Protein AF-A0A1S4EBJ8-F1 (afdb_monomer)

Nearest PDB structures (foldseek):
  2yrt-assembly1_A  TM=7.675E-01  e=3.096E-05  Homo sapiens
  2xcm-assembly2_F  TM=6.892E-01  e=2.411E-03  Arabidopsis thaliana
  4fei-assembly1_A-2  TM=7.518E-01  e=1.331E-02  Deinococcus radiodurans R1 = ATCC 13939 = DSM 20539
  7krj-assembly1_C  TM=8.016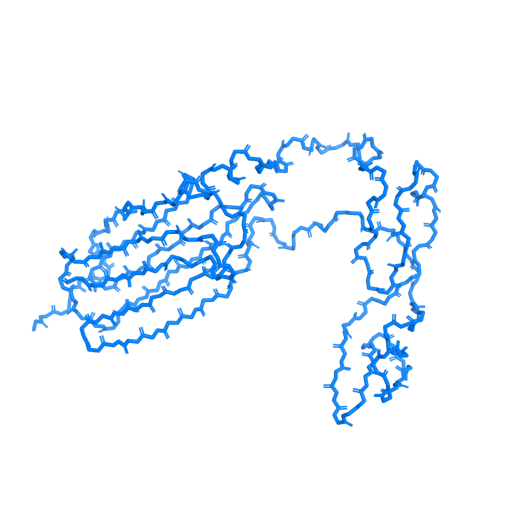E-01  e=3.398E-02  Homo sapiens
  4rzk-assembly1_B  TM=7.127E-01  e=2.096E-01  Saccharolobus solfataricus P2

Structure (mmCIF, N/CA/C/O backbone):
data_AF-A0A1S4EBJ8-F1
#
_entry.id   AF-A0A1S4EBJ8-F1
#
loop_
_atom_site.group_PDB
_atom_site.id
_atom_site.type_symbol
_atom_site.label_atom_id
_atom_site.label_alt_id
_atom_site.label_comp_id
_atom_site.label_asym_id
_atom_site.label_entity_id
_atom_site.label_seq_id
_atom_site.pdbx_PDB_ins_code
_atom_site.Cartn_x
_atom_site.Cartn_y
_atom_site.Cartn_z
_atom_site.occupancy
_atom_site.B_iso_or_equiv
_atom_site.auth_seq_id
_atom_site.auth_comp_id
_atom_site.auth_asym_id
_atom_site.auth_atom_id
_atom_site.pdbx_PDB_model_num
ATOM 1 N N . MET A 1 1 ? -32.885 -2.702 22.975 1.00 60.16 1 MET A N 1
ATOM 2 C CA . MET A 1 1 ? -32.375 -1.316 23.019 1.00 60.16 1 MET A CA 1
ATOM 3 C C . MET A 1 1 ? -32.773 -0.622 21.733 1.00 60.16 1 MET A C 1
ATOM 5 O O . MET A 1 1 ? -32.735 -1.265 20.691 1.00 60.16 1 MET A O 1
ATOM 9 N N . GLU A 1 2 ? -33.181 0.641 21.809 1.00 71.75 2 GLU A N 1
ATOM 10 C CA . GLU A 1 2 ? -33.421 1.467 20.623 1.00 71.75 2 GLU A CA 1
ATOM 11 C C . GLU A 1 2 ? -32.075 1.899 20.022 1.00 71.75 2 GLU A C 1
ATOM 13 O O . GLU A 1 2 ? -31.120 2.158 20.757 1.00 71.75 2 GLU A O 1
ATOM 18 N N . ARG A 1 3 ? -31.964 1.894 18.690 1.00 75.12 3 ARG A N 1
ATOM 19 C CA . ARG A 1 3 ? -30.712 2.201 17.988 1.00 75.12 3 ARG A CA 1
ATOM 20 C C . ARG A 1 3 ? -30.373 3.687 18.171 1.00 75.12 3 ARG A C 1
ATOM 22 O O . ARG A 1 3 ? -31.188 4.520 17.783 1.00 75.12 3 ARG A O 1
ATOM 29 N N . PRO A 1 4 ? -29.185 4.035 18.698 1.00 79.50 4 PRO A N 1
ATOM 30 C CA . PRO A 1 4 ? -28.770 5.431 18.817 1.00 79.50 4 PRO A CA 1
ATOM 31 C C . PRO A 1 4 ? -28.712 6.142 17.457 1.00 79.50 4 PRO A C 1
ATOM 33 O O . PRO A 1 4 ? -28.452 5.514 16.427 1.00 79.50 4 PRO A O 1
ATOM 36 N N . SER A 1 5 ? -28.925 7.462 17.449 1.00 82.12 5 SER A N 1
ATOM 37 C CA . SER A 1 5 ? -28.824 8.275 16.228 1.00 82.12 5 SER A CA 1
ATOM 38 C C . SER A 1 5 ? -27.416 8.211 15.624 1.00 82.12 5 SER A C 1
ATOM 40 O O . SER A 1 5 ? -26.418 8.094 16.340 1.00 82.12 5 SER A O 1
ATOM 42 N N . LYS A 1 6 ? -27.311 8.367 14.301 1.00 73.50 6 LYS A N 1
ATOM 43 C CA . LYS A 1 6 ? -26.022 8.447 13.590 1.00 73.50 6 LYS A CA 1
ATOM 44 C C . LYS A 1 6 ? -25.169 9.646 14.016 1.00 73.50 6 LYS A C 1
ATOM 46 O O . LYS A 1 6 ? -23.951 9.610 13.843 1.00 73.50 6 LYS A O 1
ATOM 51 N N . ASP A 1 7 ? -25.806 10.663 14.590 1.00 81.38 7 ASP A N 1
ATOM 52 C CA . ASP A 1 7 ? -25.170 11.891 15.077 1.00 81.38 7 ASP A CA 1
ATOM 53 C C . ASP A 1 7 ? -24.731 11.788 16.544 1.00 81.38 7 ASP A C 1
ATOM 55 O O . ASP A 1 7 ? -24.317 12.778 17.145 1.00 81.38 7 ASP A O 1
ATOM 59 N N . THR A 1 8 ? -24.810 10.587 17.134 1.00 82.19 8 THR A N 1
ATOM 60 C CA . THR A 1 8 ? -24.283 10.331 18.479 1.00 82.19 8 THR A CA 1
ATOM 61 C C . THR A 1 8 ? -22.811 10.761 18.543 1.00 82.19 8 THR A C 1
ATOM 63 O O . THR A 1 8 ? -22.034 10.348 17.670 1.00 82.19 8 THR A O 1
ATOM 66 N N . PRO A 1 9 ? -22.404 11.548 19.561 1.00 85.81 9 PRO A N 1
ATOM 67 C CA . PRO A 1 9 ? -21.024 11.983 19.723 1.00 85.81 9 PRO A CA 1
ATOM 68 C C . PRO A 1 9 ? -20.047 10.811 19.657 1.00 85.81 9 PRO A C 1
ATOM 70 O O . PRO A 1 9 ? -20.280 9.749 20.237 1.00 85.81 9 PRO A O 1
ATOM 73 N N . MET A 1 10 ? -18.953 11.011 18.928 1.00 85.38 10 MET A N 1
ATOM 74 C CA . MET A 1 10 ? -17.908 10.008 18.778 1.00 85.38 10 MET A CA 1
ATOM 75 C C . MET A 1 10 ? -16.795 10.262 19.793 1.00 85.38 10 MET A C 1
ATOM 77 O O . MET A 1 10 ? -16.427 11.410 20.042 1.00 85.38 10 MET A O 1
ATOM 81 N N . VAL A 1 11 ? -16.235 9.190 20.340 1.00 86.19 11 VAL A N 1
ATOM 82 C CA . VAL A 1 11 ? -15.081 9.224 21.239 1.00 86.19 11 VAL A CA 1
ATOM 83 C C . VAL A 1 11 ? -13.832 8.847 20.450 1.00 86.19 11 VAL A C 1
ATOM 85 O O . VAL A 1 11 ? -13.849 7.888 19.679 1.00 86.19 11 VAL A O 1
ATOM 88 N N . GLU A 1 12 ? -12.745 9.593 20.638 1.00 86.06 12 GLU A N 1
ATOM 89 C CA . GLU A 1 12 ? -11.438 9.234 20.085 1.00 86.06 12 GLU A CA 1
ATOM 90 C C . GLU A 1 12 ? -10.810 8.100 20.899 1.00 86.06 12 GLU A C 1
ATOM 92 O O . GLU A 1 12 ? -10.609 8.216 22.111 1.00 86.06 12 GLU A O 1
ATOM 97 N N . LEU A 1 13 ? -10.513 6.986 20.232 1.00 81.44 13 LEU A N 1
ATOM 98 C CA . LEU A 1 13 ? -9.869 5.836 20.847 1.00 81.44 13 LEU A CA 1
ATOM 99 C C . LEU A 1 13 ? -8.370 6.087 20.970 1.00 81.44 13 LEU A C 1
ATOM 101 O O . LEU A 1 13 ? -7.692 6.366 19.982 1.00 81.44 13 LEU A O 1
ATOM 105 N N . LYS A 1 14 ? -7.836 5.918 22.182 1.00 79.06 14 LYS A N 1
ATOM 106 C CA . LYS A 1 14 ? -6.391 5.964 22.414 1.00 79.06 14 LYS A CA 1
ATOM 107 C C . LYS A 1 14 ? -5.760 4.641 21.970 1.00 79.06 14 LYS A C 1
ATOM 109 O O . LYS A 1 14 ? -6.092 3.604 22.549 1.00 79.06 14 LYS A O 1
ATOM 114 N N . PRO A 1 15 ? -4.863 4.642 20.970 1.00 77.88 15 PRO A N 1
ATOM 115 C CA . PRO A 1 15 ? -4.224 3.417 20.522 1.00 77.88 15 PRO A CA 1
ATOM 116 C C . PRO A 1 15 ? -3.204 2.925 21.554 1.00 77.88 15 PRO A C 1
ATOM 118 O O . PRO A 1 15 ? -2.409 3.695 22.089 1.00 77.88 15 PRO A O 1
ATOM 121 N N . THR A 1 16 ? -3.173 1.616 21.784 1.00 81.12 16 THR A N 1
ATOM 122 C CA . THR A 1 16 ? -2.040 0.942 22.428 1.00 81.12 16 THR A CA 1
ATOM 123 C C . THR A 1 16 ? -0.964 0.708 21.373 1.00 81.12 16 THR A C 1
ATOM 125 O O . THR A 1 16 ? -1.188 -0.051 20.432 1.00 81.12 16 THR A O 1
ATOM 128 N N . ILE A 1 17 ? 0.185 1.371 21.501 1.00 81.50 17 ILE A N 1
ATOM 129 C CA . ILE A 1 17 ? 1.263 1.362 20.501 1.00 81.50 17 ILE A CA 1
ATOM 130 C C . ILE A 1 17 ? 2.470 0.604 21.068 1.00 81.50 17 ILE A C 1
ATOM 132 O O . ILE A 1 17 ? 2.913 0.893 22.180 1.00 81.50 17 ILE A O 1
ATOM 136 N N . SER A 1 18 ? 3.027 -0.350 20.315 1.00 81.31 18 SER A N 1
ATOM 137 C CA . SER A 1 18 ? 4.259 -1.045 20.717 1.00 81.31 18 SER A CA 1
ATOM 138 C C . SER A 1 18 ? 5.495 -0.135 20.619 1.00 81.31 18 SER A C 1
ATOM 140 O O . SER A 1 18 ? 5.561 0.763 19.778 1.00 81.31 18 SER A O 1
ATOM 142 N N . GLN A 1 19 ? 6.523 -0.390 21.439 1.00 82.94 19 GLN A N 1
ATOM 143 C CA . GLN A 1 19 ? 7.778 0.380 21.380 1.00 82.94 19 GLN A CA 1
ATOM 144 C C . GLN A 1 19 ? 8.458 0.284 20.008 1.00 82.94 19 GLN A C 1
ATOM 146 O O . GLN A 1 19 ? 8.933 1.288 19.485 1.00 82.94 19 GLN A O 1
ATOM 151 N N . ASN A 1 20 ? 8.417 -0.895 19.382 1.00 81.50 20 ASN A N 1
ATOM 152 C CA . ASN A 1 20 ? 8.969 -1.099 18.047 1.00 81.50 20 ASN A CA 1
ATOM 153 C C . ASN A 1 20 ? 8.266 -0.228 16.988 1.00 81.50 20 ASN A C 1
ATOM 155 O O . ASN A 1 20 ? 8.930 0.329 16.118 1.00 81.50 20 ASN A O 1
ATOM 159 N N . LEU A 1 21 ? 6.939 -0.054 17.082 1.00 76.56 21 LEU A N 1
ATOM 160 C CA . LEU A 1 21 ? 6.202 0.828 16.171 1.00 76.56 21 LEU A CA 1
ATOM 161 C C . LEU A 1 21 ? 6.632 2.284 16.363 1.00 76.56 21 LEU A C 1
ATOM 163 O O . LEU A 1 21 ? 6.872 2.983 15.385 1.00 76.56 21 LEU A O 1
ATOM 167 N N . LEU A 1 22 ? 6.790 2.732 17.612 1.00 82.75 22 LEU A N 1
ATOM 168 C CA . LEU A 1 22 ? 7.252 4.091 17.911 1.00 82.75 22 LEU A CA 1
ATOM 169 C C . LEU A 1 22 ? 8.654 4.367 17.352 1.00 82.75 22 LEU A C 1
ATOM 171 O O . LEU A 1 22 ? 8.901 5.452 16.829 1.00 82.75 22 LEU A O 1
ATOM 175 N N . GLU A 1 23 ? 9.571 3.404 17.436 1.00 84.19 23 GLU A N 1
ATOM 176 C CA . GLU A 1 23 ? 10.909 3.524 16.845 1.00 84.19 23 GLU A CA 1
ATOM 177 C C . GLU A 1 23 ? 10.863 3.601 15.317 1.00 84.19 23 GLU A C 1
ATOM 179 O O . GLU A 1 23 ? 11.552 4.428 14.722 1.00 84.19 23 GLU A O 1
ATOM 184 N N . GLN A 1 24 ? 10.020 2.792 14.670 1.00 79.12 24 GLN A N 1
ATOM 185 C CA . GLN A 1 24 ? 9.831 2.860 13.220 1.00 79.12 24 GLN A CA 1
ATOM 186 C C . GLN A 1 24 ? 9.255 4.210 12.787 1.00 79.12 24 GLN A C 1
ATOM 188 O O . GLN A 1 24 ? 9.735 4.786 11.814 1.00 79.12 24 GLN A O 1
ATOM 193 N N . VAL A 1 25 ? 8.286 4.745 13.536 1.00 81.56 25 VAL A N 1
ATOM 194 C CA . VAL A 1 25 ? 7.645 6.038 13.253 1.00 81.56 25 VAL A CA 1
ATOM 195 C C . VAL A 1 25 ? 8.651 7.187 13.294 1.00 81.56 25 VAL A C 1
ATOM 197 O O . VAL A 1 25 ? 8.618 8.052 12.424 1.00 81.56 25 VAL A O 1
ATOM 200 N N . LYS A 1 26 ? 9.609 7.164 14.232 1.00 83.75 26 LYS A N 1
ATOM 201 C CA . LYS A 1 26 ? 10.695 8.162 14.295 1.00 83.75 26 LYS A CA 1
ATOM 202 C C . LYS A 1 26 ? 11.579 8.176 13.042 1.00 83.75 26 LYS A C 1
ATOM 204 O O . LYS A 1 26 ? 12.186 9.200 12.750 1.00 83.75 26 LYS A O 1
ATOM 209 N N . ASN A 1 27 ? 11.654 7.060 12.317 1.00 81.69 27 ASN A N 1
ATOM 210 C CA . ASN A 1 27 ? 12.466 6.920 11.109 1.00 81.69 27 ASN A CA 1
ATOM 211 C C . ASN A 1 27 ? 11.688 7.203 9.811 1.00 81.69 27 ASN A C 1
ATOM 213 O O . ASN A 1 27 ? 12.282 7.167 8.731 1.00 81.69 27 ASN A O 1
ATOM 217 N N . LEU A 1 28 ? 10.380 7.480 9.886 1.00 79.50 28 LEU A N 1
ATOM 218 C CA . LEU A 1 28 ? 9.577 7.835 8.716 1.00 79.50 28 LEU A CA 1
ATOM 219 C C . LEU A 1 28 ? 9.951 9.236 8.227 1.00 79.50 28 LEU A C 1
ATOM 221 O O . LEU A 1 28 ? 10.019 10.183 9.009 1.00 79.50 28 LEU A O 1
ATOM 225 N N . LYS A 1 29 ? 10.171 9.378 6.918 1.00 76.25 29 LYS A N 1
ATOM 226 C CA . LYS A 1 29 ? 10.510 10.660 6.287 1.00 76.25 29 LYS A CA 1
ATOM 227 C C . LYS A 1 29 ? 9.274 11.239 5.590 1.00 76.25 29 LYS A C 1
ATOM 229 O O . LYS A 1 29 ? 8.806 10.626 4.632 1.00 76.25 29 LYS A O 1
ATOM 234 N N . PRO A 1 30 ? 8.752 12.398 6.028 1.00 67.06 30 PRO A N 1
ATOM 235 C CA . PRO A 1 30 ? 7.667 13.075 5.331 1.00 67.06 30 PRO A CA 1
ATOM 236 C C . PRO A 1 30 ? 8.077 13.479 3.908 1.00 67.06 30 PRO A C 1
ATOM 238 O O . PRO A 1 30 ? 9.134 14.087 3.726 1.00 67.06 30 PRO A O 1
ATOM 241 N N . LEU A 1 31 ? 7.228 13.219 2.907 1.00 63.41 31 LEU A N 1
ATOM 242 C CA . LEU A 1 31 ? 7.446 13.726 1.538 1.00 63.41 31 LEU A CA 1
ATOM 243 C C . LEU A 1 31 ? 7.424 15.263 1.453 1.00 63.41 31 LEU A C 1
ATOM 245 O O . LEU A 1 31 ? 7.900 15.821 0.467 1.00 63.41 31 LEU A O 1
ATOM 249 N N . SER A 1 32 ? 6.933 15.956 2.486 1.00 52.84 32 SER A N 1
ATOM 250 C CA . SER A 1 32 ? 6.864 17.420 2.557 1.00 52.84 32 SER A CA 1
ATOM 251 C C . SER A 1 32 ? 8.229 18.130 2.593 1.00 52.84 32 SER A C 1
ATOM 253 O O . SER A 1 32 ? 8.259 19.354 2.576 1.00 52.84 32 SER A O 1
ATOM 255 N N . HIS A 1 33 ? 9.348 17.395 2.642 1.00 46.09 33 HIS A N 1
ATOM 256 C CA . HIS A 1 33 ? 10.707 17.939 2.480 1.00 46.09 33 HIS A CA 1
ATOM 257 C C . HIS A 1 33 ? 11.238 17.895 1.037 1.00 46.09 33 HIS A C 1
ATOM 259 O O . HIS A 1 33 ? 12.371 18.306 0.797 1.00 46.09 33 HIS A O 1
ATOM 265 N N . LEU A 1 34 ? 10.452 17.414 0.071 1.00 45.16 34 LEU A N 1
ATOM 266 C CA . LEU A 1 34 ? 10.787 17.532 -1.346 1.00 45.16 34 LEU A CA 1
ATOM 267 C C . LEU A 1 34 ? 10.037 18.736 -1.915 1.00 45.16 34 LEU A C 1
ATOM 269 O O . LEU A 1 34 ? 8.908 18.617 -2.400 1.00 45.16 34 LEU A O 1
ATOM 273 N N . ASP A 1 35 ? 10.670 19.904 -1.808 1.00 38.81 35 ASP A N 1
ATOM 274 C CA . ASP A 1 35 ? 10.210 21.127 -2.451 1.00 38.81 35 ASP A CA 1
ATOM 275 C C . ASP A 1 35 ? 9.874 20.865 -3.924 1.00 38.81 35 ASP A C 1
ATOM 277 O O . ASP A 1 35 ? 10.581 20.172 -4.665 1.00 38.81 35 ASP A O 1
ATOM 281 N N . ARG A 1 36 ? 8.735 21.419 -4.3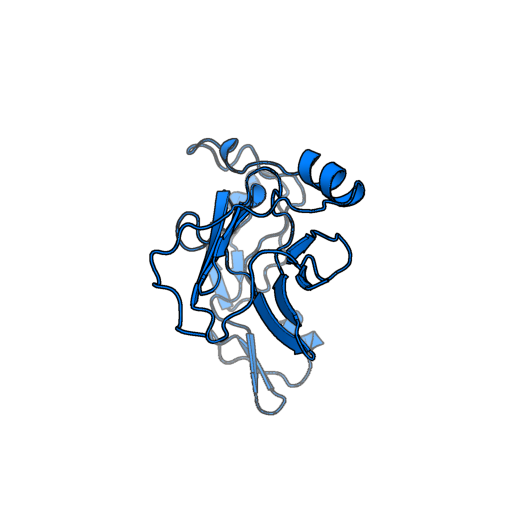45 1.00 44.56 36 ARG A N 1
ATOM 282 C CA . ARG A 1 36 ? 8.244 21.387 -5.723 1.00 44.56 36 ARG A CA 1
ATOM 283 C C . ARG A 1 36 ? 9.167 22.223 -6.606 1.00 44.56 36 ARG A C 1
ATOM 285 O O . ARG A 1 36 ? 8.843 23.356 -6.934 1.00 44.56 36 ARG A O 1
ATOM 292 N N . GLY A 1 37 ? 10.289 21.649 -7.013 1.00 40.44 37 GLY A N 1
ATOM 293 C CA . GLY A 1 37 ? 11.174 22.271 -7.987 1.00 40.44 37 GLY A CA 1
ATOM 294 C C . GLY A 1 37 ? 12.632 21.941 -7.751 1.00 40.44 37 GLY A C 1
ATOM 295 O O . GLY A 1 37 ? 13.371 22.843 -7.406 1.00 40.44 37 GLY A O 1
ATOM 296 N N . ASP A 1 38 ? 13.006 20.667 -7.908 1.00 43.38 38 ASP A N 1
ATOM 297 C CA . ASP A 1 38 ? 14.266 20.210 -8.526 1.00 43.38 38 ASP A CA 1
ATOM 298 C C . ASP A 1 38 ? 14.434 18.689 -8.293 1.00 43.38 38 ASP A C 1
ATOM 300 O O . ASP A 1 38 ? 15.132 18.230 -7.390 1.00 43.38 38 ASP A O 1
ATOM 304 N N . LEU A 1 39 ? 13.713 17.864 -9.067 1.00 52.81 39 LEU A N 1
ATOM 305 C CA . LEU A 1 39 ? 13.694 16.403 -8.879 1.00 52.81 39 LEU A CA 1
ATOM 306 C C . LEU A 1 39 ? 14.994 15.686 -9.303 1.00 52.81 39 LEU A C 1
ATOM 308 O O . LEU A 1 39 ? 15.074 14.471 -9.116 1.00 52.81 39 LEU A O 1
ATOM 312 N N . SER A 1 40 ? 16.001 16.379 -9.852 1.00 50.06 40 SER A N 1
ATOM 313 C CA . SER A 1 40 ? 17.292 15.747 -10.177 1.00 50.06 40 SER A CA 1
ATOM 314 C C . SER A 1 40 ? 18.229 15.608 -8.977 1.00 50.06 40 SER A C 1
ATOM 316 O O . SER A 1 40 ? 19.083 14.724 -8.964 1.00 50.06 40 SER A O 1
ATOM 318 N N . SER A 1 41 ? 18.046 16.425 -7.940 1.00 51.62 41 SER A N 1
ATOM 319 C CA . SER A 1 41 ? 19.068 16.638 -6.904 1.00 51.62 41 SER A CA 1
ATOM 320 C C . SER A 1 41 ? 18.892 15.763 -5.657 1.00 51.62 41 SER A C 1
ATOM 322 O O . SER A 1 41 ? 19.673 15.851 -4.713 1.00 51.62 41 SER A O 1
ATOM 324 N N . SER A 1 42 ? 17.858 14.916 -5.607 1.00 66.94 42 SER A N 1
ATOM 325 C CA . SER A 1 42 ? 17.505 14.149 -4.396 1.00 66.94 42 SER A CA 1
ATOM 326 C C . SER A 1 42 ? 17.096 12.697 -4.651 1.00 66.94 42 SER A C 1
ATOM 328 O O . SER A 1 42 ? 16.478 12.080 -3.785 1.00 66.94 42 SER A O 1
ATOM 330 N N . ILE A 1 43 ? 17.422 12.119 -5.812 1.00 75.50 43 ILE A N 1
ATOM 331 C CA . ILE A 1 43 ? 17.267 10.673 -6.023 1.00 75.50 43 ILE A CA 1
ATOM 332 C C . ILE A 1 43 ? 18.498 9.970 -5.425 1.00 75.50 43 ILE A C 1
ATOM 334 O O . ILE A 1 43 ? 19.612 10.227 -5.882 1.00 75.50 43 ILE A O 1
ATOM 338 N N . PRO A 1 44 ? 18.351 9.091 -4.413 1.00 80.06 44 PRO A N 1
ATOM 339 C CA . PRO A 1 44 ? 19.482 8.330 -3.892 1.00 80.06 44 PRO A CA 1
ATOM 340 C C . PRO A 1 44 ? 20.085 7.431 -4.973 1.00 80.0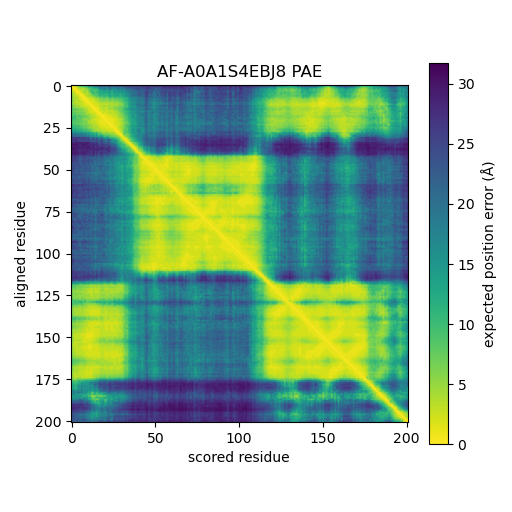6 44 PRO A C 1
ATOM 342 O O . PRO A 1 44 ? 19.345 6.772 -5.715 1.00 80.06 44 PRO A O 1
ATOM 345 N N . LEU A 1 45 ? 21.415 7.354 -5.028 1.00 84.94 45 LEU A N 1
ATOM 346 C CA . LEU A 1 45 ? 22.108 6.394 -5.887 1.00 84.94 45 LEU A CA 1
ATOM 347 C C . LEU A 1 45 ? 21.614 4.970 -5.596 1.00 84.94 45 LEU A C 1
ATOM 349 O O . LEU A 1 45 ? 21.394 4.589 -4.445 1.00 84.94 45 LEU A O 1
ATOM 353 N N . GLY A 1 46 ? 21.389 4.197 -6.654 1.00 85.44 46 GLY A N 1
ATOM 354 C CA . GLY A 1 46 ? 20.819 2.854 -6.591 1.00 85.44 46 GLY A CA 1
ATOM 355 C C . GLY A 1 46 ? 19.288 2.798 -6.513 1.00 85.44 46 GLY A C 1
ATOM 356 O O . GLY A 1 46 ? 18.730 1.699 -6.468 1.00 85.44 46 GLY A O 1
ATOM 357 N N . THR A 1 47 ? 18.574 3.933 -6.529 1.00 85.81 47 THR A N 1
ATOM 358 C CA . THR A 1 47 ? 17.098 3.934 -6.559 1.00 85.81 47 THR A CA 1
ATOM 359 C C . THR A 1 47 ? 16.593 3.231 -7.814 1.00 85.81 47 THR A C 1
ATOM 361 O O . THR A 1 47 ? 16.903 3.641 -8.925 1.00 85.81 47 THR A O 1
ATOM 364 N N . LYS A 1 48 ? 15.789 2.177 -7.661 1.00 91.19 48 LYS A N 1
ATOM 365 C CA . LYS A 1 48 ? 15.261 1.415 -8.802 1.00 91.19 48 LYS A CA 1
ATOM 366 C C . LYS A 1 48 ? 14.097 2.133 -9.476 1.00 91.19 48 LYS A C 1
ATOM 368 O O . LYS A 1 48 ? 13.229 2.692 -8.802 1.00 91.19 48 LYS A O 1
ATOM 373 N N . CYS A 1 49 ? 14.047 2.056 -10.803 1.00 91.62 49 CYS A N 1
ATOM 374 C CA . CYS A 1 49 ? 12.894 2.507 -11.570 1.00 91.62 49 CYS A CA 1
ATOM 375 C C . CYS A 1 49 ? 11.644 1.715 -11.155 1.00 91.62 49 CYS A C 1
ATOM 377 O O . CYS A 1 49 ? 11.685 0.499 -10.974 1.00 91.62 49 CYS A O 1
ATOM 379 N N . LYS A 1 50 ? 10.518 2.412 -11.006 1.00 90.19 50 LYS A N 1
ATOM 380 C CA . LYS A 1 50 ? 9.236 1.852 -10.561 1.00 90.19 50 LYS A CA 1
ATOM 381 C C . LYS A 1 50 ? 8.293 1.486 -11.713 1.00 90.19 50 LYS A C 1
ATOM 383 O O . LYS A 1 50 ? 7.183 1.028 -11.440 1.00 90.19 50 LYS A O 1
ATOM 388 N N . ASN A 1 51 ? 8.705 1.692 -12.965 1.00 93.06 51 ASN A N 1
ATOM 389 C CA . ASN A 1 51 ? 7.958 1.229 -14.135 1.00 93.06 51 ASN A CA 1
ATOM 390 C C . ASN A 1 51 ? 8.072 -0.294 -14.282 1.00 93.06 51 ASN A C 1
ATOM 392 O O . ASN A 1 51 ? 9.120 -0.882 -14.013 1.00 93.06 51 ASN A O 1
ATOM 396 N N . ASN A 1 52 ? 6.998 -0.933 -14.744 1.00 93.25 52 ASN A N 1
ATOM 397 C CA . ASN A 1 52 ? 6.928 -2.388 -14.865 1.00 93.25 52 ASN A CA 1
ATOM 398 C C . ASN A 1 52 ? 8.009 -2.947 -15.801 1.00 93.25 52 ASN A C 1
ATOM 400 O O . ASN A 1 52 ? 8.180 -2.449 -16.913 1.00 93.25 52 ASN A O 1
ATOM 404 N N . ALA A 1 53 ? 8.692 -4.007 -15.363 1.00 92.94 53 ALA A N 1
ATOM 405 C CA . ALA A 1 53 ? 9.785 -4.683 -16.074 1.00 92.94 53 ALA A CA 1
ATOM 406 C C . ALA A 1 53 ? 11.047 -3.831 -16.344 1.00 92.94 53 ALA A C 1
ATOM 408 O O . ALA A 1 53 ? 12.022 -4.343 -16.894 1.00 92.94 53 ALA A O 1
ATOM 409 N N . CYS A 1 54 ? 11.093 -2.565 -15.913 1.00 94.12 54 CYS A N 1
ATOM 410 C CA . CYS A 1 54 ? 12.309 -1.767 -16.014 1.00 94.12 54 CYS A CA 1
ATOM 411 C C . CYS A 1 54 ? 13.309 -2.190 -14.927 1.00 94.12 54 CYS A C 1
ATOM 413 O O . CYS A 1 54 ? 12.992 -2.166 -13.739 1.00 94.12 54 CYS A O 1
ATOM 415 N N . LYS A 1 55 ? 14.531 -2.553 -15.329 1.00 91.06 55 LYS A N 1
ATOM 416 C CA . LYS A 1 55 ? 15.591 -3.018 -14.413 1.00 91.06 55 LYS A CA 1
ATOM 417 C C . LYS A 1 55 ? 16.610 -1.931 -14.046 1.00 91.06 55 LYS A C 1
ATOM 419 O O . LYS A 1 55 ? 17.517 -2.196 -13.260 1.00 91.06 55 LYS A O 1
ATOM 424 N N . GLN A 1 56 ? 16.454 -0.723 -14.590 1.00 91.25 56 GLN A N 1
ATOM 425 C CA . GLN A 1 56 ? 17.405 0.364 -14.376 1.00 91.25 56 GLN A CA 1
ATOM 426 C C . GLN A 1 56 ? 17.375 0.901 -12.945 1.00 91.25 56 GLN A C 1
ATOM 428 O O . GLN A 1 56 ? 16.316 0.999 -12.313 1.00 91.25 56 GLN A O 1
ATOM 433 N N . SER A 1 57 ? 18.559 1.260 -12.457 1.00 92.50 57 SER A N 1
ATOM 434 C CA . SER A 1 57 ? 18.766 1.923 -11.170 1.00 92.50 57 SER A CA 1
ATOM 435 C C . SER A 1 57 ? 19.359 3.308 -11.419 1.00 92.50 57 SER A C 1
ATOM 437 O O . SER A 1 57 ? 20.017 3.525 -12.427 1.00 92.50 57 SER A O 1
ATOM 439 N N . TYR A 1 58 ? 19.079 4.257 -10.536 1.00 90.69 58 TYR A N 1
ATOM 440 C CA . TYR A 1 58 ? 19.583 5.616 -10.654 1.00 90.69 58 TYR A CA 1
ATOM 441 C C . TYR A 1 58 ? 21.075 5.654 -10.314 1.00 90.69 58 TYR A C 1
ATOM 443 O O . TYR A 1 58 ? 21.443 5.399 -9.167 1.00 90.69 58 TYR A O 1
ATOM 451 N N . GLU A 1 59 ? 21.917 5.965 -11.294 1.00 89.56 59 GLU A N 1
ATOM 452 C CA . GLU A 1 59 ? 23.381 6.048 -11.153 1.00 89.56 59 GLU A CA 1
ATOM 453 C C . GLU A 1 59 ? 23.895 7.498 -11.140 1.00 89.56 59 GLU A C 1
ATOM 455 O O . GLU A 1 59 ? 25.024 7.746 -10.728 1.00 89.56 59 GLU A O 1
ATOM 460 N N . GLY A 1 60 ? 23.027 8.460 -11.467 1.00 84.06 60 GLY A N 1
ATOM 461 C CA . GLY A 1 60 ? 23.363 9.877 -11.542 1.00 84.06 60 GLY A CA 1
ATOM 462 C C . GLY A 1 60 ? 22.449 10.634 -12.511 1.00 84.06 60 GLY A C 1
ATOM 463 O O . GLY A 1 60 ? 21.510 10.050 -13.066 1.00 84.06 60 GLY A O 1
ATOM 464 N N . PRO A 1 61 ? 22.684 11.940 -12.733 1.00 81.06 61 PRO A N 1
ATOM 465 C CA . PRO A 1 61 ? 21.884 12.765 -13.640 1.00 81.06 61 PRO A CA 1
ATOM 466 C C . PRO A 1 61 ? 21.806 12.216 -15.071 1.00 81.06 61 PRO A C 1
ATOM 468 O O . PRO A 1 61 ? 20.787 12.380 -15.740 1.00 81.06 61 PRO A O 1
ATOM 471 N N . GLU A 1 62 ? 22.834 11.507 -15.535 1.00 80.56 62 GLU A N 1
ATOM 472 C CA . GLU A 1 62 ? 22.840 10.809 -16.821 1.00 80.56 62 GLU A CA 1
ATOM 473 C C . GLU A 1 62 ? 21.773 9.709 -16.907 1.00 80.56 62 GLU A C 1
ATOM 475 O O . GLU A 1 62 ? 21.212 9.476 -17.973 1.00 80.56 62 GLU A O 1
ATOM 480 N N . SER A 1 63 ? 21.392 9.093 -15.783 1.00 81.12 63 SER A N 1
ATOM 481 C CA . SER A 1 63 ? 20.292 8.121 -15.754 1.00 81.12 63 SER A CA 1
ATOM 482 C C . SER A 1 63 ? 18.939 8.766 -16.090 1.00 81.12 63 SER A C 1
ATOM 484 O O . SER A 1 63 ? 18.028 8.077 -16.551 1.00 81.12 63 SER A O 1
ATOM 486 N N . LEU A 1 64 ? 18.785 10.084 -15.899 1.00 78.56 64 LEU A N 1
ATOM 487 C CA . LEU A 1 64 ? 17.542 10.810 -16.201 1.00 78.56 64 LEU A CA 1
ATOM 488 C C . LEU A 1 64 ? 17.293 10.971 -17.701 1.00 78.56 64 LEU A C 1
ATOM 490 O O . LEU A 1 64 ? 16.138 11.084 -18.110 1.00 78.56 64 LEU A O 1
ATOM 494 N N . SER A 1 65 ? 18.354 10.994 -18.509 1.00 78.44 65 SER A N 1
ATOM 495 C CA . SER A 1 65 ? 18.263 11.139 -19.965 1.00 78.44 65 SER A CA 1
ATOM 496 C C . SER A 1 65 ? 18.154 9.799 -20.695 1.00 78.44 65 SER A C 1
ATOM 498 O O . SER A 1 65 ? 17.900 9.781 -21.901 1.00 78.44 65 SER A O 1
ATOM 500 N N . THR A 1 66 ? 18.299 8.676 -19.985 1.00 88.81 66 THR A N 1
ATOM 501 C CA . THR A 1 66 ? 18.107 7.345 -20.570 1.00 88.81 66 THR A CA 1
ATOM 502 C C . THR A 1 66 ? 16.628 7.035 -20.814 1.00 88.81 66 THR A C 1
ATOM 504 O O . THR A 1 66 ? 15.729 7.524 -20.123 1.00 88.81 66 THR A O 1
ATOM 507 N N . ILE A 1 67 ? 16.364 6.225 -21.841 1.00 91.31 67 ILE A N 1
ATOM 508 C CA . ILE A 1 67 ? 15.005 5.844 -22.227 1.00 91.31 67 ILE A CA 1
ATOM 509 C C . ILE A 1 67 ? 14.556 4.654 -21.376 1.00 91.31 67 ILE A C 1
ATOM 511 O O . ILE A 1 67 ? 15.154 3.578 -21.407 1.00 91.31 67 ILE A O 1
ATOM 515 N N . CYS A 1 68 ? 13.438 4.816 -20.671 1.00 94.44 68 CYS A N 1
ATOM 516 C CA . CYS A 1 68 ? 12.825 3.743 -19.908 1.00 94.44 68 CYS A CA 1
ATOM 517 C C . CYS A 1 68 ? 12.017 2.821 -20.823 1.00 94.44 68 CYS A C 1
ATOM 519 O O . CYS A 1 68 ? 10.918 3.175 -21.259 1.00 94.44 68 CYS A O 1
ATOM 521 N N . VAL A 1 69 ? 12.528 1.611 -21.047 1.00 96.19 69 VAL A N 1
ATOM 522 C CA . VAL A 1 69 ? 11.796 0.519 -21.701 1.00 96.19 69 VAL A CA 1
ATOM 523 C C . VAL A 1 69 ? 11.015 -0.261 -20.642 1.00 96.19 69 VAL A C 1
ATOM 525 O O . VAL A 1 69 ? 11.600 -0.843 -19.728 1.00 96.19 69 VAL A O 1
ATOM 528 N N . HIS A 1 70 ? 9.686 -0.226 -20.718 1.00 96.19 70 HIS A N 1
ATOM 529 C CA . HIS A 1 70 ? 8.797 -0.783 -19.697 1.00 96.19 70 HIS A CA 1
ATOM 530 C C . HIS A 1 70 ? 7.456 -1.250 -20.277 1.00 96.19 70 HIS A C 1
ATOM 532 O O . HIS A 1 70 ? 7.151 -1.027 -21.447 1.00 96.19 70 HIS A O 1
ATOM 538 N N . HIS A 1 71 ? 6.637 -1.909 -19.460 1.00 96.62 71 HIS A N 1
ATOM 539 C CA . HIS A 1 71 ? 5.249 -2.226 -19.802 1.00 96.62 71 HIS A CA 1
ATOM 540 C C . HIS A 1 71 ? 4.288 -1.187 -19.206 1.00 96.62 71 HIS A C 1
ATOM 542 O O . HIS A 1 71 ? 4.168 -1.078 -17.989 1.00 96.62 71 HIS A O 1
ATOM 548 N N . ALA A 1 72 ? 3.567 -0.440 -20.047 1.00 94.00 72 ALA A N 1
ATOM 549 C CA . ALA A 1 72 ? 2.555 0.520 -19.579 1.00 94.00 72 ALA A CA 1
ATOM 550 C C . ALA A 1 72 ? 1.282 -0.153 -19.019 1.00 94.00 72 ALA A C 1
ATOM 552 O O . ALA A 1 72 ? 0.504 0.466 -18.299 1.00 94.00 72 ALA A O 1
ATOM 553 N N . GLY A 1 73 ? 1.060 -1.421 -19.373 1.00 93.31 73 GLY A N 1
ATOM 554 C CA . GLY A 1 73 ? -0.088 -2.216 -18.944 1.00 93.31 73 GLY A CA 1
ATOM 555 C C . GLY A 1 73 ? 0.117 -2.907 -17.598 1.00 93.31 73 GLY A C 1
ATOM 556 O O . GLY A 1 73 ? 1.157 -2.781 -16.952 1.00 93.31 73 GLY A O 1
ATOM 557 N N . VAL A 1 74 ? -0.884 -3.685 -17.202 1.00 94.44 74 VAL A N 1
ATOM 558 C CA . VAL A 1 74 ? -0.893 -4.462 -15.957 1.00 94.44 74 VAL A CA 1
ATOM 559 C C . VAL A 1 74 ? -0.547 -5.928 -16.227 1.00 94.44 74 VAL A C 1
ATOM 561 O O . VAL A 1 74 ? -0.784 -6.408 -17.342 1.00 94.44 74 VAL A O 1
ATOM 564 N N . PRO A 1 75 ? 0.010 -6.649 -15.240 1.00 96.12 75 PRO A N 1
ATOM 565 C CA . PRO A 1 75 ? 0.187 -8.090 -15.348 1.00 96.12 75 PRO A CA 1
ATOM 566 C C . PRO A 1 75 ? -1.183 -8.786 -15.380 1.00 96.12 75 PRO A C 1
ATOM 568 O O . PRO A 1 75 ? -2.072 -8.454 -14.597 1.00 96.12 75 PRO A O 1
ATOM 571 N N . VAL A 1 76 ? -1.352 -9.757 -16.273 1.00 95.56 76 VAL A N 1
ATOM 572 C CA . VAL A 1 76 ? -2.567 -10.562 -16.428 1.00 95.56 76 VAL A CA 1
ATOM 573 C C . VAL A 1 76 ? -2.201 -12.035 -16.309 1.00 95.56 76 VAL A C 1
ATOM 575 O O . VAL A 1 76 ? -1.318 -12.522 -17.017 1.00 95.56 76 VAL A O 1
ATOM 578 N N . PHE A 1 77 ? -2.904 -12.738 -15.421 1.00 96.81 77 PHE A N 1
ATOM 579 C CA . PHE A 1 77 ? -2.775 -14.175 -15.195 1.00 96.81 77 PHE A CA 1
ATOM 580 C C . PHE A 1 77 ? -4.142 -14.822 -15.431 1.00 96.81 77 PHE A C 1
ATOM 582 O O . PHE A 1 77 ? -5.048 -14.657 -14.617 1.00 96.81 77 PHE A O 1
ATOM 589 N N . HIS A 1 78 ? -4.315 -15.506 -16.562 1.00 94.19 78 HIS A N 1
ATOM 590 C CA . HIS A 1 78 ? -5.594 -16.101 -16.963 1.00 94.19 78 HIS A CA 1
ATOM 591 C C . HIS A 1 78 ? -5.350 -17.430 -17.677 1.00 94.19 78 HIS A C 1
ATOM 593 O O . HIS A 1 78 ? -4.503 -17.487 -18.564 1.00 94.19 78 HIS A O 1
ATOM 599 N N . GLU A 1 79 ? -6.068 -18.488 -17.284 1.00 93.75 79 GLU A N 1
ATOM 600 C CA . GLU A 1 79 ? -5.971 -19.827 -17.903 1.00 93.75 79 GLU A CA 1
ATOM 601 C C . GLU A 1 79 ? -4.525 -20.358 -18.005 1.00 93.75 79 GLU A C 1
ATOM 603 O O . GLU A 1 79 ? -4.102 -20.911 -19.014 1.00 93.75 79 GLU A O 1
ATOM 608 N N . GLY A 1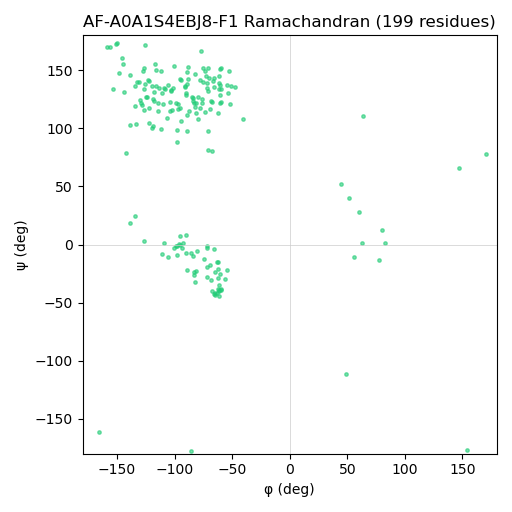 80 ? -3.717 -20.135 -16.964 1.00 94.31 80 GLY A N 1
ATOM 609 C CA . GLY A 1 80 ? -2.307 -20.551 -16.929 1.00 94.31 80 GLY A CA 1
ATOM 610 C C . GLY A 1 80 ? -1.346 -19.661 -17.731 1.00 94.31 80 GLY A C 1
ATOM 611 O O . GLY A 1 80 ? -0.133 -19.724 -17.506 1.00 94.31 80 GLY A O 1
ATOM 612 N N . LEU A 1 81 ? -1.865 -18.774 -18.585 1.00 95.75 81 LEU A N 1
ATOM 613 C CA . LEU A 1 81 ? -1.091 -17.788 -19.333 1.00 95.75 81 LEU A CA 1
ATOM 614 C C . LEU A 1 81 ? -0.786 -16.553 -18.487 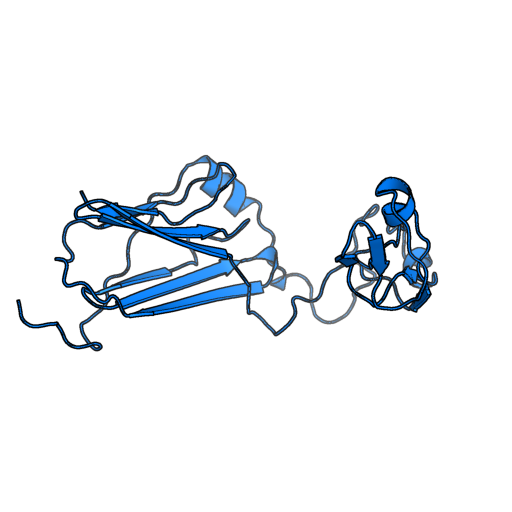1.00 95.75 81 LEU A C 1
ATOM 616 O O . LEU A 1 81 ? -1.580 -16.121 -17.649 1.00 95.75 81 LEU A O 1
ATOM 620 N N . LYS A 1 82 ? 0.381 -15.969 -18.748 1.00 97.38 82 LYS A N 1
ATOM 621 C CA . LYS A 1 82 ? 0.949 -14.809 -18.064 1.00 97.38 82 LYS A CA 1
ATOM 622 C C . LYS A 1 82 ? 1.378 -13.803 -19.121 1.00 97.38 82 LYS A C 1
ATOM 624 O O . LYS A 1 82 ? 2.112 -14.163 -20.043 1.00 97.38 82 LYS A O 1
ATOM 629 N N . PHE A 1 83 ? 0.885 -12.574 -19.034 1.00 96.56 83 PHE A N 1
ATOM 630 C CA . PHE A 1 83 ? 1.178 -11.536 -20.023 1.00 96.56 83 PHE A CA 1
ATOM 631 C C . PHE A 1 83 ? 0.946 -10.131 -19.479 1.00 96.56 83 PHE A C 1
ATOM 633 O O . PHE A 1 83 ? 0.388 -9.946 -18.403 1.00 96.56 83 PHE A O 1
ATOM 640 N N . TRP A 1 84 ? 1.374 -9.128 -20.239 1.00 97.56 84 TRP A N 1
ATOM 641 C CA . TRP A 1 84 ? 1.123 -7.722 -19.938 1.00 97.56 84 TRP A CA 1
ATOM 642 C C . TRP A 1 84 ? 0.007 -7.194 -20.830 1.00 97.56 84 TRP A C 1
ATOM 644 O O . TRP A 1 84 ? 0.083 -7.346 -22.044 1.00 97.56 84 TRP A O 1
ATOM 654 N N . SER A 1 85 ? -0.988 -6.503 -20.268 1.00 96.50 85 SER A N 1
ATOM 655 C CA . SER A 1 85 ? -2.157 -6.024 -21.032 1.00 96.50 85 SER A CA 1
ATOM 656 C C . SER A 1 85 ? -1.837 -5.023 -22.154 1.00 96.50 85 SER A C 1
ATOM 658 O O . SER A 1 85 ? -2.675 -4.767 -23.011 1.00 96.50 85 SER A O 1
ATOM 660 N N . CYS A 1 86 ? -0.633 -4.449 -22.156 1.00 96.00 86 CYS A N 1
ATOM 661 C CA . CYS A 1 86 ? -0.172 -3.481 -23.154 1.00 96.00 86 CYS A CA 1
ATOM 662 C C . CYS A 1 86 ? 0.433 -4.114 -24.416 1.00 96.00 86 CYS A C 1
ATOM 664 O O . CYS A 1 86 ? 0.755 -3.391 -25.354 1.00 96.00 86 CYS A O 1
ATOM 666 N N . CYS A 1 87 ? 0.624 -5.435 -24.452 1.00 93.88 87 CYS A N 1
ATOM 667 C CA . CYS A 1 87 ? 1.199 -6.120 -25.606 1.00 93.88 87 CYS A CA 1
ATOM 668 C C . CYS A 1 87 ? 0.662 -7.548 -25.740 1.00 93.88 87 CYS A C 1
ATOM 670 O O . CYS A 1 87 ? -0.063 -8.050 -24.887 1.00 93.88 87 CYS A O 1
ATOM 672 N N . THR A 1 88 ? 1.017 -8.216 -26.834 1.00 94.38 88 THR A N 1
ATOM 673 C CA . THR A 1 88 ? 0.482 -9.538 -27.186 1.00 94.38 88 THR A CA 1
ATOM 674 C C . THR A 1 88 ? 1.397 -10.701 -26.797 1.00 94.38 88 THR A C 1
ATO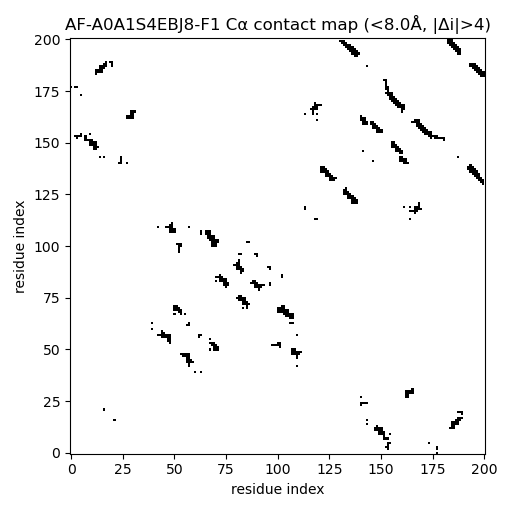M 676 O O . THR A 1 88 ? 1.027 -11.852 -27.015 1.00 94.38 88 THR A O 1
ATOM 679 N N . LYS A 1 89 ? 2.574 -10.430 -26.213 1.00 94.12 89 LYS A N 1
ATOM 680 C CA . LYS A 1 89 ? 3.516 -11.461 -25.747 1.00 94.12 89 LYS A CA 1
ATOM 681 C C . LYS A 1 89 ? 2.908 -12.211 -24.555 1.00 94.12 89 LYS A C 1
ATOM 683 O O . LYS A 1 89 ? 2.563 -11.585 -23.555 1.00 94.12 89 LYS A O 1
ATOM 688 N N . LYS A 1 90 ? 2.771 -13.536 -24.670 1.00 95.69 90 LYS A N 1
ATOM 689 C CA . LYS A 1 90 ? 2.220 -14.422 -23.632 1.00 95.69 90 LYS A CA 1
ATOM 690 C C . LYS A 1 90 ? 3.178 -15.571 -23.356 1.00 95.69 90 LYS A C 1
ATOM 692 O O . LYS A 1 90 ? 3.858 -16.037 -24.265 1.00 95.69 90 LYS A O 1
ATOM 697 N N . THR A 1 91 ? 3.184 -16.054 -22.122 1.00 96.19 91 THR A N 1
ATOM 698 C CA . THR A 1 91 ? 3.974 -17.218 -21.707 1.00 96.19 91 THR A CA 1
ATOM 699 C C . THR A 1 91 ? 3.231 -18.031 -20.651 1.00 96.19 91 THR A C 1
ATOM 701 O O . THR A 1 91 ? 2.378 -17.502 -19.938 1.00 96.19 91 THR A O 1
ATOM 704 N N . THR A 1 92 ? 3.538 -19.320 -20.543 1.00 96.38 92 THR A N 1
ATOM 705 C CA . THR A 1 92 ? 3.088 -20.180 -19.439 1.00 96.38 92 THR A CA 1
ATOM 706 C C . THR A 1 92 ? 4.064 -20.152 -18.262 1.00 96.38 92 THR A C 1
ATOM 708 O O . THR A 1 92 ? 3.652 -20.383 -17.125 1.00 96.38 92 THR A O 1
ATOM 711 N N . GLU A 1 93 ? 5.327 -19.782 -18.486 1.00 97.06 93 GLU A N 1
ATOM 712 C CA . GLU A 1 93 ? 6.385 -19.802 -17.473 1.00 97.06 93 GLU A CA 1
ATOM 713 C C . GLU A 1 93 ? 6.481 -18.474 -16.717 1.00 97.06 93 GLU A C 1
ATOM 715 O O . GLU A 1 93 ? 6.550 -17.397 -17.311 1.00 97.06 93 GLU A O 1
ATOM 720 N N . PHE A 1 94 ? 6.506 -18.528 -15.380 1.00 94.44 94 PHE A N 1
ATOM 721 C CA . PHE A 1 94 ? 6.552 -17.312 -14.556 1.00 94.44 94 PHE A CA 1
ATOM 722 C C . PHE A 1 94 ? 7.880 -16.557 -14.694 1.00 94.44 94 PHE A C 1
ATOM 724 O O . PHE A 1 94 ? 7.871 -15.333 -14.811 1.00 94.44 94 PHE A O 1
ATOM 731 N N . SER A 1 95 ? 9.007 -17.270 -14.750 1.00 95.25 95 SER A N 1
ATOM 732 C CA . SER A 1 95 ? 10.328 -16.654 -14.933 1.00 95.25 95 SER A CA 1
ATOM 733 C C . SER A 1 95 ? 10.415 -15.907 -16.265 1.00 95.25 95 SER A C 1
ATOM 735 O O . SER A 1 95 ? 10.800 -14.742 -16.289 1.00 95.25 95 SER A O 1
ATOM 737 N N . ALA A 1 96 ? 9.925 -16.518 -17.349 1.00 94.88 96 ALA A N 1
ATOM 738 C CA . ALA A 1 96 ? 9.870 -15.877 -18.662 1.00 94.88 96 ALA A CA 1
ATOM 739 C C . ALA A 1 96 ? 8.984 -14.617 -18.664 1.00 94.88 96 ALA A C 1
ATOM 741 O O . ALA A 1 96 ? 9.290 -13.644 -19.348 1.00 94.88 96 ALA A O 1
ATOM 742 N N . PHE A 1 97 ? 7.899 -14.604 -17.880 1.00 96.06 97 PHE A N 1
ATOM 743 C CA . PHE A 1 97 ? 7.043 -13.425 -17.727 1.00 96.06 97 PHE A CA 1
ATOM 744 C C . PHE A 1 97 ? 7.773 -12.266 -17.025 1.00 96.06 97 PHE A C 1
ATOM 746 O O . PHE A 1 97 ? 7.657 -11.119 -17.458 1.00 96.06 97 PHE A O 1
ATOM 753 N N . LEU A 1 98 ? 8.535 -12.554 -15.962 1.00 93.44 98 LEU A N 1
ATOM 754 C CA . LEU A 1 98 ? 9.328 -11.550 -15.238 1.00 93.44 98 LEU A CA 1
ATOM 755 C C . LEU A 1 98 ? 10.500 -11.007 -16.067 1.00 93.44 98 LEU A C 1
ATOM 757 O O . LEU A 1 98 ? 10.911 -9.860 -15.885 1.00 93.44 98 LEU A O 1
ATOM 761 N N . GLU A 1 99 ? 11.049 -11.831 -16.956 1.00 94.75 99 GLU A N 1
ATOM 762 C CA . GLU A 1 99 ? 12.153 -11.467 -17.844 1.00 94.75 99 GLU A CA 1
ATOM 763 C C . GLU A 1 99 ? 11.703 -10.746 -19.116 1.00 94.75 99 GLU A C 1
ATOM 765 O O . GLU A 1 99 ? 12.545 -10.191 -19.821 1.00 94.75 99 GLU A O 1
ATOM 770 N N . GLN A 1 100 ? 10.398 -10.709 -19.391 1.00 94.12 100 GLN A N 1
ATOM 771 C CA . GLN A 1 100 ? 9.858 -10.087 -20.589 1.00 94.12 100 GLN A CA 1
ATOM 772 C C . GLN A 1 100 ? 10.227 -8.599 -20.668 1.00 94.12 100 GLN A C 1
ATOM 774 O O . GLN A 1 100 ? 9.885 -7.802 -19.793 1.00 94.12 100 GLN A O 1
ATOM 779 N N . GLU A 1 101 ? 10.891 -8.219 -21.760 1.00 94.88 101 GLU A N 1
ATOM 780 C CA . GLU A 1 101 ? 11.241 -6.826 -22.021 1.00 94.88 101 GLU A CA 1
ATOM 781 C C . GLU A 1 101 ? 10.005 -5.961 -22.271 1.00 94.88 101 GLU A C 1
ATOM 783 O O . GLU A 1 101 ? 9.075 -6.355 -22.992 1.00 94.88 101 GLU A O 1
ATOM 788 N N . GLY A 1 102 ? 10.060 -4.745 -21.723 1.00 95.81 102 GLY A N 1
ATOM 789 C CA . GLY A 1 102 ? 9.046 -3.719 -21.905 1.00 95.81 102 GLY A CA 1
ATOM 790 C C . GLY A 1 102 ? 8.731 -3.434 -23.375 1.00 95.81 102 GLY A C 1
ATOM 791 O O . GLY A 1 102 ? 9.579 -3.550 -24.255 1.00 95.81 102 GLY A O 1
ATOM 792 N N . CYS A 1 103 ? 7.489 -3.042 -23.646 1.00 95.94 103 CYS A N 1
ATOM 793 C CA . CYS A 1 103 ? 7.010 -2.723 -24.994 1.00 95.94 103 CYS A CA 1
ATOM 794 C C . CYS A 1 103 ? 6.762 -1.222 -25.214 1.00 95.94 103 CYS A C 1
ATOM 796 O O . CYS A 1 103 ? 6.300 -0.822 -26.280 1.00 95.94 103 CYS A O 1
ATOM 798 N N . THR A 1 104 ? 7.020 -0.393 -24.204 1.00 95.88 104 THR A N 1
ATOM 799 C CA . THR A 1 104 ? 6.773 1.049 -24.206 1.00 95.88 104 THR A CA 1
ATOM 800 C C . THR A 1 104 ? 8.053 1.788 -23.839 1.00 95.88 104 THR A C 1
ATOM 802 O O . THR A 1 104 ? 8.758 1.395 -22.912 1.00 95.88 104 THR A O 1
ATOM 805 N N . HIS A 1 105 ? 8.324 2.878 -24.552 1.00 95.06 105 HIS A N 1
ATOM 806 C CA . HIS A 1 105 ? 9.443 3.778 -24.294 1.00 95.06 105 HIS A CA 1
ATOM 807 C C . HIS A 1 105 ? 8.914 5.035 -23.602 1.00 95.06 105 HIS A C 1
ATOM 809 O O . HIS A 1 105 ? 7.914 5.606 -24.035 1.00 95.06 105 HIS A O 1
ATOM 815 N N . GLY A 1 106 ? 9.561 5.467 -22.526 1.00 91.44 106 GLY A N 1
ATOM 816 C CA . GLY A 1 106 ? 9.162 6.663 -21.789 1.00 91.44 106 GLY A CA 1
ATOM 817 C C . GLY A 1 106 ? 10.243 7.131 -20.826 1.00 91.44 106 GLY A C 1
ATOM 818 O O . GLY A 1 106 ? 11.403 6.746 -20.946 1.00 91.44 106 GLY A O 1
ATOM 819 N N . GLN A 1 107 ? 9.861 7.955 -19.855 1.00 89.81 107 GLN A N 1
ATOM 820 C CA . GLN A 1 107 ? 10.766 8.416 -18.803 1.00 89.81 107 GLN A CA 1
ATOM 821 C C . GLN A 1 107 ? 10.759 7.462 -17.606 1.00 89.81 107 GLN A C 1
ATOM 823 O O . GLN A 1 107 ? 9.744 6.832 -17.291 1.00 89.81 107 GLN A O 1
ATOM 828 N N . HIS A 1 108 ? 11.900 7.369 -16.926 1.00 89.81 108 HIS A N 1
ATOM 829 C CA . HIS A 1 108 ? 12.013 6.612 -15.686 1.00 89.81 108 HIS A CA 1
ATOM 830 C C . HIS A 1 108 ? 11.169 7.239 -14.571 1.00 89.81 108 HIS A C 1
ATOM 832 O O . HIS A 1 108 ? 11.087 8.458 -14.430 1.00 89.81 108 HIS A O 1
ATOM 838 N N . VAL A 1 109 ? 10.569 6.383 -13.743 1.00 87.81 109 VAL A N 1
ATOM 839 C CA . VAL A 1 109 ? 9.817 6.794 -12.554 1.00 87.81 109 VAL A CA 1
ATOM 840 C C . VAL A 1 109 ? 10.584 6.339 -11.323 1.00 87.81 109 VAL A C 1
ATOM 842 O O . VAL A 1 109 ? 10.508 5.179 -10.932 1.00 87.81 109 VAL A O 1
ATOM 845 N N . TRP A 1 110 ? 11.325 7.247 -10.698 1.00 85.75 110 TRP A N 1
ATOM 846 C CA . TRP A 1 110 ? 12.102 6.953 -9.484 1.00 85.75 110 TRP A CA 1
ATOM 847 C C . TRP A 1 110 ? 11.235 7.019 -8.221 1.00 85.75 110 TRP A C 1
ATOM 849 O O . TRP A 1 110 ? 11.376 6.223 -7.291 1.00 85.75 110 TRP A O 1
ATOM 859 N N . PHE A 1 111 ? 10.229 7.895 -8.237 1.00 79.56 111 PHE A N 1
ATOM 860 C CA . PHE A 1 111 ? 9.231 8.031 -7.184 1.00 79.56 111 PHE A CA 1
ATOM 861 C C . PHE A 1 111 ? 7.837 7.890 -7.795 1.00 79.56 111 PHE A C 1
ATOM 863 O O . PHE A 1 111 ? 7.501 8.575 -8.758 1.00 79.56 111 PHE A O 1
ATOM 870 N N . LYS A 1 112 ? 7.008 6.993 -7.247 1.00 66.38 112 LYS A N 1
ATOM 871 C CA . LYS A 1 112 ? 5.593 6.940 -7.620 1.00 66.38 112 LYS A CA 1
ATOM 872 C C . LYS A 1 112 ? 4.965 8.201 -7.046 1.00 66.38 112 LYS A C 1
ATOM 874 O O . LYS A 1 112 ? 4.955 8.357 -5.831 1.00 66.38 112 LYS A O 1
ATOM 879 N N . LYS A 1 113 ? 4.459 9.087 -7.905 1.00 55.84 113 LYS A N 1
ATOM 880 C CA . LYS A 1 113 ? 3.479 10.079 -7.464 1.00 55.84 113 LYS A CA 1
ATOM 881 C C . LYS A 1 113 ? 2.276 9.271 -6.989 1.00 55.84 113 LYS A C 1
ATOM 883 O O . LYS A 1 113 ? 1.699 8.539 -7.793 1.00 55.84 113 LYS A O 1
ATOM 888 N N . THR A 1 114 ? 1.975 9.308 -5.695 1.00 49.69 114 THR A N 1
ATOM 889 C CA . THR A 1 114 ? 0.780 8.668 -5.141 1.00 49.69 114 THR A CA 1
ATOM 890 C C . THR A 1 114 ? -0.413 9.162 -5.959 1.00 49.69 114 THR A C 1
ATOM 892 O O . THR A 1 114 ? -0.586 10.369 -6.144 1.00 49.69 114 THR A O 1
ATOM 895 N N . ALA A 1 115 ? -1.137 8.229 -6.581 1.00 47.94 115 ALA A N 1
ATOM 896 C CA . ALA A 1 115 ? -2.303 8.544 -7.392 1.00 47.94 115 ALA A CA 1
ATOM 897 C C . ALA A 1 115 ? -3.341 9.229 -6.495 1.00 47.94 115 ALA A C 1
ATOM 899 O O . ALA A 1 115 ? -3.649 8.695 -5.437 1.00 47.94 115 ALA A O 1
ATOM 900 N N . GLU A 1 116 ? -3.830 10.391 -6.940 1.00 52.97 116 GLU A N 1
ATOM 901 C CA . GLU A 1 116 ? -4.778 11.273 -6.242 1.00 52.97 116 GLU A CA 1
ATOM 902 C C . GLU A 1 116 ? -4.211 11.851 -4.932 1.00 52.97 116 GLU A C 1
ATOM 904 O O . GLU A 1 116 ? -3.957 11.145 -3.962 1.00 52.97 116 GLU A O 1
ATOM 909 N N . LYS A 1 117 ? -3.955 13.169 -4.932 1.00 56.44 117 LYS A N 1
ATOM 910 C CA . LYS A 1 117 ? -3.347 13.916 -3.816 1.00 56.44 117 LYS A CA 1
ATOM 911 C C . LYS A 1 117 ? -3.905 13.450 -2.465 1.00 56.44 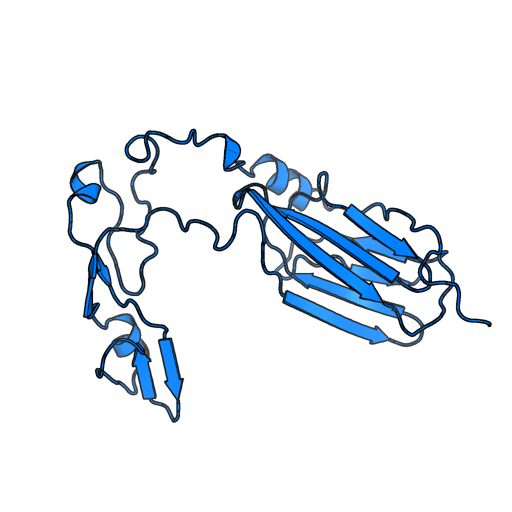117 LYS A C 1
ATOM 913 O O . LYS A 1 117 ? -5.040 13.769 -2.128 1.00 56.44 117 LYS A O 1
ATOM 918 N N . GLY A 1 118 ? -3.077 12.743 -1.704 1.00 66.12 118 GLY A N 1
ATOM 919 C CA . GLY A 1 118 ? -3.329 12.444 -0.305 1.00 66.12 118 GLY A CA 1
ATOM 920 C C . GLY A 1 118 ? -4.294 11.296 0.001 1.00 66.12 118 GLY A C 1
ATOM 921 O O . GLY A 1 118 ? -4.659 11.181 1.164 1.00 66.12 118 GLY A O 1
ATOM 922 N N . GLN A 1 119 ? -4.700 10.438 -0.949 1.00 76.62 119 GLN A N 1
ATOM 923 C CA . GLN A 1 119 ? -5.539 9.269 -0.624 1.00 76.62 119 GLN A CA 1
ATOM 924 C C . GLN A 1 119 ? -4.754 7.950 -0.688 1.00 76.62 119 GLN A C 1
ATOM 926 O O . GLN A 1 119 ? -4.417 7.438 -1.755 1.00 76.62 119 GLN A O 1
ATOM 931 N N . VAL A 1 120 ? -4.493 7.356 0.476 1.00 84.94 120 VAL A N 1
ATOM 932 C CA . VAL A 1 120 ? -3.848 6.041 0.602 1.00 84.94 120 VAL A CA 1
ATOM 933 C C . VAL A 1 120 ? -4.914 4.951 0.587 1.00 84.94 120 VAL A C 1
ATOM 935 O O . VAL A 1 120 ? -5.960 5.086 1.216 1.00 84.94 120 VAL A O 1
ATOM 938 N N . LYS A 1 121 ? -4.663 3.843 -0.122 1.00 85.88 121 LYS A N 1
ATOM 939 C CA . LYS A 1 121 ? -5.526 2.652 -0.094 1.00 85.88 121 LYS A CA 1
ATOM 940 C C . LYS A 1 121 ? -4.968 1.626 0.891 1.00 85.88 121 LYS A C 1
ATOM 942 O O . LYS A 1 121 ? -3.867 1.121 0.690 1.00 85.88 121 LYS A O 1
ATOM 947 N N . CYS A 1 122 ? -5.756 1.262 1.897 1.00 85.62 122 CYS A N 1
ATOM 948 C CA . CYS A 1 122 ? -5.477 0.136 2.789 1.00 85.62 122 CYS A CA 1
ATOM 949 C C . CYS A 1 122 ? -6.493 -0.984 2.565 1.00 85.62 122 CYS A C 1
ATOM 951 O O . CYS A 1 122 ? -7.655 -0.730 2.237 1.00 85.62 122 CYS A O 1
ATOM 953 N N . ARG A 1 123 ? -6.063 -2.233 2.775 1.00 84.19 123 ARG A N 1
ATOM 954 C CA . ARG A 1 123 ? -7.000 -3.352 2.914 1.00 84.19 123 ARG A CA 1
ATOM 955 C C . ARG A 1 123 ? -7.687 -3.212 4.269 1.00 84.19 123 ARG A C 1
ATOM 957 O O . ARG A 1 123 ? -7.011 -2.979 5.267 1.00 84.19 123 ARG A O 1
ATOM 964 N N . LEU A 1 124 ? -9.001 -3.384 4.296 1.00 86.50 124 LEU A N 1
ATOM 965 C CA . LEU A 1 124 ? -9.785 -3.500 5.519 1.00 86.50 124 LEU A CA 1
ATOM 966 C C . LEU A 1 124 ? -10.426 -4.878 5.531 1.00 86.50 124 LEU A C 1
ATOM 968 O O . LEU A 1 124 ? -10.993 -5.308 4.529 1.00 86.50 124 LEU A O 1
ATOM 972 N N . ASP A 1 125 ? -10.293 -5.561 6.654 1.00 83.31 125 ASP A N 1
ATOM 973 C CA . ASP A 1 125 ? -10.945 -6.829 6.934 1.00 83.31 125 ASP A CA 1
ATOM 974 C C . ASP A 1 125 ? -11.701 -6.715 8.253 1.00 83.31 125 ASP A C 1
ATOM 976 O O . ASP A 1 125 ? -11.334 -5.915 9.120 1.00 83.31 125 ASP A O 1
ATOM 980 N N . TRP A 1 126 ? -12.770 -7.485 8.404 1.00 84.44 126 TRP A N 1
ATOM 981 C CA . TRP A 1 126 ? -13.512 -7.516 9.653 1.00 84.44 126 TRP A CA 1
ATOM 982 C C . TRP A 1 126 ? -14.113 -8.892 9.891 1.00 84.44 126 TRP A C 1
ATOM 984 O O . TRP A 1 126 ? -14.515 -9.588 8.961 1.00 84.44 126 TRP A O 1
ATOM 994 N N . PHE A 1 127 ? -14.205 -9.262 11.160 1.00 80.25 127 PHE A N 1
ATOM 995 C CA . PHE A 1 127 ? -14.940 -10.440 11.588 1.00 80.25 127 PHE A CA 1
ATOM 996 C C . PHE A 1 127 ? -15.577 -10.187 12.951 1.00 80.25 127 PHE A C 1
ATOM 998 O O . PHE A 1 127 ? -15.179 -9.287 13.693 1.00 80.25 127 PHE A O 1
ATOM 1005 N N . GLN A 1 128 ? -16.583 -10.987 13.282 1.00 75.81 128 GLN A N 1
ATOM 1006 C CA . GLN A 1 128 ? -17.266 -10.928 14.566 1.00 75.81 128 GLN A CA 1
ATOM 1007 C C . GLN A 1 128 ? -17.115 -12.267 15.286 1.00 75.81 128 GLN A C 1
ATOM 1009 O O . GLN A 1 128 ? -17.276 -13.324 14.683 1.00 75.81 128 GLN A O 1
ATOM 1014 N N . THR A 1 129 ? -16.829 -12.213 16.584 1.00 76.12 129 THR A N 1
ATOM 1015 C CA . THR A 1 129 ? -16.792 -13.376 17.476 1.00 76.12 129 THR A CA 1
ATOM 1016 C C . THR A 1 129 ? -17.665 -13.078 18.684 1.00 76.12 129 THR A C 1
ATOM 1018 O O . THR A 1 129 ? -17.370 -12.120 19.385 1.00 76.12 129 THR A O 1
ATOM 1021 N N . GLY A 1 130 ? -18.714 -13.861 18.955 1.00 77.44 130 GLY A N 1
ATOM 1022 C CA . GLY A 1 130 ? -19.603 -13.627 20.105 1.00 77.44 130 GLY A CA 1
ATOM 1023 C C . GLY A 1 130 ? -20.066 -12.164 20.204 1.00 77.44 130 GLY A C 1
ATOM 1024 O O . GLY A 1 130 ? -20.795 -11.684 19.334 1.00 77.44 130 GLY A O 1
ATOM 1025 N N . SER A 1 131 ? -19.588 -11.462 21.235 1.00 70.69 131 SER A N 1
ATOM 1026 C CA . SER A 1 131 ? -19.843 -10.044 21.534 1.00 70.69 131 SER A CA 1
ATOM 1027 C C . SER A 1 131 ? -18.779 -9.063 21.008 1.00 70.69 131 SER A C 1
ATOM 1029 O O . SER A 1 131 ? -18.822 -7.879 21.326 1.00 70.69 131 SER A O 1
ATOM 1031 N N . THR A 1 132 ? -17.810 -9.514 20.211 1.00 69.31 132 THR A N 1
ATOM 1032 C CA . THR A 1 132 ? -16.672 -8.704 19.751 1.00 69.31 132 THR A CA 1
ATOM 1033 C C . THR A 1 132 ? -16.657 -8.575 18.239 1.00 69.31 132 THR A C 1
ATOM 1035 O O . THR A 1 132 ? -16.594 -9.572 17.522 1.00 69.31 132 THR A O 1
ATOM 1038 N N . VAL A 1 133 ? -16.630 -7.339 17.743 1.00 73.19 133 VAL A N 1
ATOM 1039 C CA . VAL A 1 133 ? -16.314 -7.036 16.343 1.00 73.19 133 VAL A CA 1
ATOM 1040 C C . VAL A 1 133 ? -14.853 -6.625 16.259 1.00 73.19 133 VAL A C 1
ATOM 1042 O O . VAL A 1 133 ? -14.445 -5.654 16.892 1.00 73.19 133 VAL A O 1
ATOM 1045 N N . VAL A 1 134 ? -14.079 -7.347 15.454 1.00 77.94 134 VAL A N 1
ATOM 1046 C CA . VAL A 1 134 ? -12.687 -7.020 15.160 1.00 77.94 134 VAL A CA 1
ATOM 1047 C C . VAL A 1 134 ? -12.631 -6.421 13.767 1.00 77.94 134 VAL A C 1
ATOM 1049 O O . VAL A 1 134 ? -12.898 -7.097 12.777 1.00 77.94 134 VAL A O 1
ATOM 1052 N N . VAL A 1 135 ? -12.261 -5.148 13.691 1.00 82.75 135 VAL A N 1
ATOM 1053 C CA . VAL A 1 135 ? -11.856 -4.495 12.441 1.00 82.75 135 VAL A CA 1
ATOM 1054 C C . VAL A 1 135 ? -10.338 -4.591 12.350 1.00 82.75 135 VAL A C 1
ATOM 1056 O O . VAL A 1 135 ? -9.667 -4.522 13.371 1.00 82.75 135 VAL A O 1
ATOM 1059 N N . SER A 1 136 ? -9.796 -4.814 11.157 1.00 81.62 136 SER A N 1
ATOM 1060 C CA . SER A 1 136 ? -8.359 -4.884 10.887 1.00 81.62 136 SER A CA 1
ATOM 1061 C C . SER A 1 136 ? -8.038 -4.077 9.636 1.00 81.62 136 SER A C 1
ATOM 1063 O O . SER A 1 136 ? -8.537 -4.369 8.552 1.00 81.62 136 SER A O 1
ATOM 1065 N N . ILE A 1 137 ? -7.199 -3.053 9.777 1.00 85.94 137 ILE A N 1
ATOM 1066 C CA . ILE A 1 137 ? -6.807 -2.161 8.677 1.00 85.94 137 ILE A CA 1
ATOM 1067 C C . ILE A 1 137 ? -5.329 -2.352 8.405 1.00 85.94 137 ILE A C 1
ATOM 1069 O O . ILE A 1 137 ? -4.520 -2.008 9.250 1.00 85.94 137 ILE A O 1
ATOM 1073 N N . PHE A 1 138 ? -4.975 -2.866 7.233 1.00 82.44 138 PHE A N 1
ATOM 1074 C CA . PHE A 1 138 ? -3.598 -3.193 6.884 1.00 82.44 138 PHE A CA 1
ATOM 1075 C C . PHE A 1 138 ? -2.914 -1.984 6.238 1.00 82.44 138 PHE A C 1
ATOM 1077 O O . PHE A 1 138 ? -3.065 -1.742 5.036 1.00 82.44 138 PHE A O 1
ATOM 1084 N N . GLY A 1 139 ? -2.152 -1.238 7.041 1.00 80.62 139 GLY A N 1
ATOM 1085 C CA . GLY A 1 139 ? -1.375 -0.073 6.609 1.00 80.62 139 GLY A CA 1
ATOM 1086 C C . GLY A 1 139 ? 0.079 -0.157 7.076 1.00 80.62 139 GLY A C 1
ATOM 1087 O O . GLY A 1 139 ? 0.356 -0.262 8.268 1.00 80.62 139 GLY A O 1
ATOM 1088 N N . LYS A 1 140 ? 1.040 -0.115 6.146 1.00 79.31 140 LYS A N 1
ATOM 1089 C CA . LYS A 1 140 ? 2.470 -0.051 6.493 1.00 79.31 140 LYS A CA 1
ATOM 1090 C C . LYS A 1 140 ? 2.892 1.404 6.647 1.00 79.31 140 LYS A C 1
ATOM 1092 O O . LYS A 1 140 ? 2.463 2.226 5.854 1.00 79.31 140 LYS A O 1
ATOM 1097 N N . LYS A 1 141 ? 3.769 1.690 7.616 1.00 82.75 141 LYS A N 1
ATOM 1098 C CA . LYS A 1 141 ? 4.393 3.014 7.787 1.00 82.75 141 LYS A CA 1
ATOM 1099 C C . LYS A 1 141 ? 3.414 4.172 8.042 1.00 82.75 141 LYS A C 1
ATOM 1101 O O . LYS A 1 141 ? 3.711 5.315 7.713 1.00 82.75 141 LYS A O 1
ATOM 1106 N N . TYR A 1 142 ? 2.262 3.884 8.639 1.00 87.31 142 TYR A N 1
ATOM 1107 C CA . TYR A 1 142 ? 1.386 4.941 9.135 1.00 87.31 142 TYR A CA 1
ATOM 1108 C C . TYR A 1 142 ? 1.961 5.541 10.428 1.00 87.31 142 TYR A C 1
ATOM 1110 O O . TYR A 1 142 ? 2.659 4.857 11.181 1.00 87.31 142 TYR A O 1
ATOM 1118 N N . ASP A 1 143 ? 1.663 6.810 10.692 1.00 86.38 143 ASP A N 1
ATOM 1119 C CA . ASP A 1 143 ? 2.016 7.490 11.938 1.00 86.38 143 ASP A CA 1
ATOM 1120 C C . ASP A 1 143 ? 0.839 7.402 12.929 1.00 86.38 143 ASP A C 1
ATOM 1122 O O . ASP A 1 143 ? -0.163 8.104 12.755 1.00 86.38 143 ASP A O 1
ATOM 1126 N N . PRO A 1 144 ? 0.926 6.576 13.987 1.00 84.25 144 PRO A N 1
ATOM 1127 C CA . PRO A 1 144 ? -0.148 6.404 14.956 1.00 84.25 144 PRO A CA 1
ATOM 1128 C C . PRO A 1 144 ? -0.386 7.642 15.831 1.00 84.25 144 PRO A C 1
ATOM 1130 O O . PRO A 1 144 ? -1.449 7.730 16.434 1.00 84.25 144 PRO A O 1
ATOM 1133 N N . LEU A 1 145 ? 0.561 8.587 15.913 1.00 85.31 145 LEU A N 1
ATOM 1134 C CA . LEU A 1 145 ? 0.416 9.817 16.702 1.00 85.31 145 LEU A CA 1
ATOM 1135 C C . LEU A 1 145 ? -0.357 10.903 15.945 1.00 85.31 145 LEU A C 1
ATOM 1137 O O . LEU A 1 145 ? -0.966 11.772 16.563 1.00 85.31 145 LEU A O 1
ATOM 1141 N N . ARG A 1 146 ? -0.326 10.862 14.609 1.00 86.75 146 ARG A N 1
ATOM 1142 C CA . ARG A 1 146 ? -1.090 11.767 13.729 1.00 86.75 146 ARG A CA 1
ATOM 1143 C C . ARG A 1 146 ? -2.397 11.158 13.222 1.00 86.75 146 ARG A C 1
ATOM 1145 O O . ARG A 1 146 ? -3.198 11.863 12.616 1.00 86.75 146 ARG A O 1
ATOM 1152 N N . SER A 1 147 ? -2.599 9.866 13.457 1.00 88.69 147 SER A N 1
ATOM 1153 C CA . SER A 1 147 ? -3.794 9.124 13.058 1.00 88.69 147 SER A CA 1
ATOM 1154 C C . SER A 1 147 ? -4.885 9.195 14.125 1.00 88.69 147 SER A C 1
ATOM 1156 O O . SER A 1 147 ? -4.593 9.323 15.312 1.00 88.69 147 SER A O 1
ATOM 1158 N N . LYS A 1 148 ? -6.147 9.068 13.711 1.00 88.81 148 LYS A N 1
ATOM 1159 C CA . LYS A 1 148 ? -7.319 9.125 14.587 1.00 88.81 148 LYS A CA 1
ATOM 1160 C C . LYS A 1 148 ? -8.285 7.986 14.304 1.00 88.81 148 LYS A C 1
ATOM 1162 O O . LYS A 1 148 ? -8.571 7.650 13.157 1.00 88.81 148 LYS A O 1
ATOM 1167 N N . VAL A 1 149 ? -8.840 7.431 15.374 1.00 87.94 149 VAL A N 1
ATOM 1168 C CA . VAL A 1 149 ? -9.936 6.463 15.316 1.00 87.94 149 VAL A CA 1
ATOM 1169 C C . VAL A 1 149 ? -11.044 6.979 16.217 1.00 87.94 149 VAL A C 1
ATOM 1171 O O . VAL A 1 149 ? -10.856 7.108 17.422 1.00 87.94 149 VAL A O 1
ATOM 1174 N N . LEU A 1 150 ? -12.188 7.301 15.626 1.00 87.38 150 LEU A N 1
ATOM 1175 C CA . LEU A 1 150 ? -13.361 7.806 16.325 1.00 87.38 150 LEU A CA 1
ATOM 1176 C C . LEU A 1 150 ? -14.436 6.726 16.318 1.00 87.38 150 LEU A C 1
ATOM 1178 O O . LEU A 1 150 ? -14.727 6.139 15.275 1.00 87.38 150 LEU A O 1
ATOM 1182 N N . LEU A 1 151 ? -15.067 6.501 17.463 1.00 84.69 151 LEU A N 1
ATOM 1183 C CA . LEU A 1 151 ? -16.081 5.469 17.618 1.00 84.69 151 LEU A CA 1
ATOM 1184 C C . LEU A 1 151 ? -17.302 6.010 18.362 1.00 84.69 151 LEU A C 1
ATOM 1186 O O . LEU A 1 151 ? -17.183 6.712 19.363 1.00 84.69 151 LEU A O 1
ATOM 1190 N N . SER A 1 152 ? -18.485 5.670 17.869 1.00 83.00 152 SER A N 1
ATOM 1191 C CA . SER A 1 152 ? -19.759 5.777 18.577 1.00 83.00 152 SER A CA 1
ATOM 1192 C C . SER A 1 152 ? -20.457 4.411 18.554 1.00 83.00 152 SER A C 1
ATOM 1194 O O . SER A 1 152 ? -20.021 3.526 17.812 1.00 83.00 152 SER A O 1
ATOM 1196 N N . PRO A 1 153 ? -21.565 4.218 19.294 1.00 79.81 153 PRO A N 1
ATOM 1197 C CA . PRO A 1 153 ? -22.295 2.947 19.292 1.00 79.81 153 PRO A CA 1
ATOM 1198 C C . PRO A 1 153 ? -22.728 2.462 17.898 1.00 79.81 153 PRO A C 1
ATOM 1200 O O . PRO A 1 153 ? -23.008 1.282 17.716 1.00 79.81 153 PRO A O 1
ATOM 1203 N N . VAL A 1 154 ? -22.833 3.373 16.923 1.00 81.94 154 VAL A N 1
ATOM 1204 C CA . VAL A 1 154 ? -23.378 3.098 15.584 1.00 81.94 154 VAL A CA 1
ATOM 1205 C C . VAL A 1 154 ? -22.443 3.503 14.443 1.00 81.94 154 VAL A C 1
ATOM 1207 O O . VAL A 1 154 ? -22.830 3.387 13.281 1.00 81.94 154 VAL A O 1
ATOM 1210 N N . ARG A 1 155 ? -21.227 3.993 14.720 1.00 85.44 155 ARG A N 1
ATOM 1211 C CA . ARG A 1 155 ? -20.331 4.518 13.678 1.00 85.44 155 ARG A CA 1
ATOM 1212 C C . ARG A 1 155 ? -18.861 4.415 14.066 1.00 85.44 155 ARG A C 1
ATOM 1214 O O . ARG A 1 155 ? -18.479 4.838 15.151 1.00 85.44 155 ARG A O 1
ATOM 1221 N N . LEU A 1 156 ? -18.033 3.934 13.146 1.00 85.88 156 LEU A N 1
ATOM 1222 C CA . LEU A 1 156 ? -16.575 3.917 13.233 1.00 85.88 156 LEU A CA 1
ATOM 1223 C C . LEU A 1 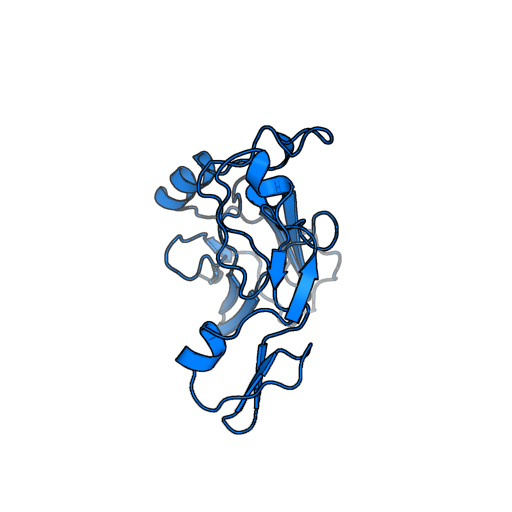156 ? -16.010 4.828 12.140 1.00 85.88 156 LEU A C 1
ATOM 1225 O O . LEU A 1 156 ? -16.254 4.593 10.960 1.00 85.88 156 LEU A O 1
ATOM 1229 N N . LYS A 1 157 ? -15.228 5.839 12.520 1.00 89.69 157 LYS A N 1
ATOM 1230 C CA . LYS A 1 157 ? -14.432 6.640 11.585 1.00 89.69 157 LYS A CA 1
ATOM 1231 C C . LYS A 1 157 ? -12.958 6.399 11.832 1.00 89.69 157 LYS A C 1
ATOM 1233 O O . LYS A 1 157 ? -12.501 6.430 12.972 1.00 89.69 157 LYS A O 1
ATOM 1238 N N . VAL A 1 158 ? -12.217 6.197 10.757 1.00 90.44 158 VAL A N 1
ATOM 1239 C CA . VAL A 1 158 ? -10.774 5.993 10.799 1.00 90.44 158 VAL A CA 1
ATOM 1240 C C . VAL A 1 158 ? -10.110 6.984 9.867 1.00 90.44 158 VAL A C 1
ATOM 1242 O O . VAL A 1 158 ? -10.546 7.143 8.731 1.00 90.44 158 VAL A O 1
ATOM 1245 N N . ASP A 1 159 ? -9.052 7.615 10.356 1.00 90.88 159 ASP A N 1
ATOM 1246 C CA . ASP A 1 159 ? -8.155 8.472 9.598 1.00 90.88 159 ASP A CA 1
ATOM 1247 C C . ASP A 1 159 ? -6.711 8.080 9.939 1.00 90.88 159 ASP A C 1
ATOM 1249 O O . ASP A 1 159 ? -6.227 8.364 11.035 1.00 90.88 159 ASP A O 1
ATOM 1253 N N . LEU A 1 160 ? -6.039 7.359 9.039 1.00 90.25 160 LEU A N 1
ATOM 1254 C CA . LEU A 1 160 ? -4.639 6.965 9.208 1.00 90.25 160 LEU A CA 1
ATOM 1255 C C . LEU A 1 160 ? -3.743 7.824 8.322 1.00 90.25 160 LEU A C 1
ATOM 1257 O O . LEU A 1 160 ? -3.901 7.797 7.105 1.00 90.25 160 LEU A O 1
ATOM 1261 N N . TYR A 1 161 ? -2.777 8.523 8.912 1.00 88.81 161 TYR A N 1
ATOM 1262 C CA . TYR A 1 161 ? -1.816 9.352 8.184 1.00 88.81 161 TYR A CA 1
ATOM 1263 C C . TYR A 1 161 ? -0.553 8.566 7.818 1.00 88.81 161 TYR A C 1
ATOM 1265 O O . TYR A 1 161 ? 0.015 7.866 8.657 1.00 88.81 161 TYR A O 1
ATOM 1273 N N . PHE A 1 162 ? -0.084 8.727 6.584 1.00 87.75 162 PHE A N 1
ATOM 1274 C CA . PHE A 1 162 ? 1.089 8.065 6.021 1.00 87.75 162 PHE A CA 1
ATOM 1275 C C . PHE A 1 162 ? 2.131 9.115 5.605 1.00 87.75 162 PHE A C 1
ATOM 1277 O O . PHE A 1 162 ? 1.996 9.730 4.543 1.00 87.75 162 PHE A O 1
ATOM 1284 N N . PRO A 1 163 ? 3.177 9.351 6.424 1.00 82.88 163 PRO A N 1
ATOM 1285 C CA . PRO A 1 163 ? 4.159 10.405 6.166 1.00 82.88 163 PRO A CA 1
ATOM 1286 C C . PRO A 1 163 ? 4.914 10.252 4.839 1.00 82.88 163 PRO A C 1
ATOM 1288 O O . PRO A 1 163 ? 5.170 11.248 4.162 1.00 82.88 163 PRO A O 1
ATOM 1291 N N . GLU A 1 164 ? 5.267 9.021 4.459 1.00 80.94 164 GLU A N 1
ATOM 1292 C CA . GLU A 1 164 ? 6.023 8.734 3.229 1.00 80.94 164 GLU A CA 1
ATOM 1293 C C . GLU A 1 164 ? 5.183 8.858 1.953 1.00 80.94 164 GLU A C 1
ATOM 1295 O O . GLU A 1 164 ? 5.737 8.859 0.857 1.00 80.94 164 GLU A O 1
ATOM 1300 N N . GLU A 1 165 ? 3.863 8.955 2.080 1.00 79.00 165 GLU A N 1
ATOM 1301 C CA . GLU A 1 165 ? 2.924 9.124 0.975 1.00 79.00 165 GLU A CA 1
ATOM 1302 C C . GLU A 1 165 ? 2.271 10.513 0.976 1.00 79.00 165 GLU A C 1
ATOM 1304 O O . GLU A 1 165 ? 1.602 10.847 -0.004 1.00 79.00 165 GLU A O 1
ATOM 1309 N N . ASP A 1 166 ? 2.495 11.306 2.036 1.00 82.12 166 ASP A N 1
ATOM 1310 C CA . ASP A 1 166 ? 1.821 12.584 2.322 1.00 82.12 166 ASP A CA 1
ATOM 1311 C C . ASP A 1 166 ? 0.310 12.476 2.085 1.00 82.12 166 ASP A C 1
ATOM 1313 O O . ASP A 1 166 ? -0.298 13.209 1.302 1.00 82.12 166 ASP A O 1
ATOM 1317 N N . GLY A 1 167 ? -0.285 11.455 2.705 1.00 85.62 167 GLY A N 1
ATOM 1318 C CA . GLY A 1 167 ? -1.678 11.110 2.485 1.00 85.62 167 GLY A CA 1
ATOM 1319 C C . GLY A 1 167 ? -2.313 10.341 3.625 1.00 85.62 167 GLY A C 1
ATOM 1320 O O . GLY A 1 167 ? -1.652 9.878 4.554 1.00 85.62 167 GLY A O 1
ATOM 1321 N N . ASN A 1 168 ? -3.628 10.201 3.529 1.00 88.31 168 ASN A N 1
ATOM 1322 C CA . ASN A 1 168 ? -4.478 9.613 4.539 1.00 88.31 168 ASN A CA 1
ATOM 1323 C C . ASN A 1 168 ? -5.267 8.436 3.961 1.00 88.31 168 ASN A C 1
ATOM 1325 O O . ASN A 1 168 ? -5.753 8.472 2.827 1.00 88.31 168 ASN A O 1
ATOM 1329 N N . TYR A 1 169 ? -5.432 7.390 4.763 1.00 88.62 169 TYR A N 1
ATOM 1330 C CA . TYR A 1 169 ? -6.477 6.395 4.567 1.00 88.62 169 TYR A CA 1
ATOM 1331 C C . TYR A 1 169 ? -7.665 6.770 5.445 1.00 88.62 169 TYR A C 1
ATOM 1333 O O . TYR A 1 169 ? -7.548 6.778 6.670 1.00 88.62 169 TYR A O 1
ATOM 1341 N N . GLN A 1 170 ? -8.805 7.054 4.819 1.00 91.50 170 GLN A N 1
ATOM 1342 C CA . GLN A 1 170 ? -10.032 7.426 5.515 1.00 91.50 170 GLN A CA 1
ATOM 1343 C C . GLN A 1 170 ? -11.135 6.390 5.290 1.00 91.50 170 GLN A C 1
ATOM 1345 O O . GLN A 1 170 ? -11.342 5.912 4.171 1.00 91.50 170 GLN A O 1
ATOM 1350 N N . GLN A 1 171 ? -11.848 6.052 6.364 1.00 89.31 171 GLN A N 1
ATOM 1351 C CA . GLN A 1 171 ? -13.050 5.220 6.343 1.00 89.31 171 GLN A CA 1
ATOM 1352 C C . GLN A 1 171 ? -14.108 5.761 7.291 1.00 89.31 171 GLN A C 1
ATOM 1354 O O . GLN A 1 171 ? -13.796 6.270 8.366 1.00 89.31 171 GLN A O 1
ATOM 1359 N N . ASP A 1 172 ? -15.365 5.592 6.899 1.00 90.75 172 ASP A N 1
ATOM 1360 C CA . ASP A 1 172 ? -16.535 5.991 7.669 1.00 90.75 172 ASP A CA 1
ATOM 1361 C C . ASP A 1 172 ? -17.595 4.891 7.557 1.00 90.75 172 ASP A C 1
ATOM 1363 O O . ASP A 1 172 ? -18.218 4.707 6.511 1.00 90.75 172 ASP A O 1
ATOM 1367 N N . ILE A 1 173 ? -17.724 4.093 8.615 1.00 86.19 173 ILE A N 1
ATOM 1368 C CA . ILE A 1 173 ? -18.460 2.829 8.622 1.00 86.19 173 ILE A CA 1
ATOM 1369 C C . ILE A 1 173 ? -19.616 2.936 9.609 1.00 86.19 173 ILE A C 1
ATOM 1371 O O . ILE A 1 173 ? -19.413 3.167 10.800 1.00 86.19 173 ILE A O 1
ATOM 1375 N N 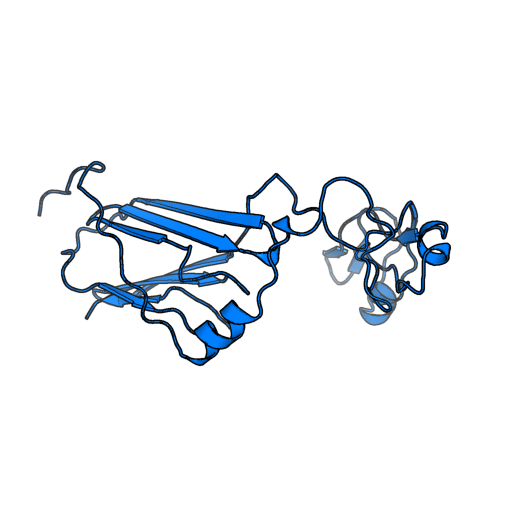. GLU A 1 174 ? -20.837 2.707 9.133 1.00 84.50 174 GLU A N 1
ATOM 1376 C CA . GLU A 1 174 ? -22.007 2.574 9.998 1.00 84.50 174 GLU A CA 1
ATOM 1377 C C . GLU A 1 174 ? -22.091 1.151 10.577 1.00 84.50 174 GLU A C 1
ATOM 1379 O O . GLU A 1 174 ? -22.177 0.163 9.845 1.00 84.50 174 GLU A O 1
ATOM 1384 N N . LEU A 1 175 ? -22.092 1.042 11.905 1.00 80.06 175 LEU A N 1
ATOM 1385 C CA . LEU A 1 175 ? -22.168 -0.224 12.629 1.00 80.06 175 LEU A CA 1
ATOM 1386 C C . LEU A 1 175 ? -23.634 -0.642 12.774 1.00 80.06 175 LEU A C 1
ATOM 1388 O O . LEU A 1 175 ? -24.472 0.138 13.226 1.00 80.06 175 LEU A O 1
ATOM 1392 N N . ARG A 1 176 ? -23.983 -1.870 12.374 1.00 71.06 176 ARG A N 1
ATOM 1393 C CA . ARG A 1 176 ? -25.376 -2.361 12.414 1.00 71.06 176 ARG A CA 1
ATOM 1394 C C . ARG A 1 176 ? -25.806 -2.909 13.786 1.00 71.06 176 ARG A C 1
ATOM 1396 O O . ARG A 1 176 ? -26.999 -2.885 14.072 1.00 71.06 176 ARG A O 1
ATOM 1403 N N . GLY A 1 177 ? -24.866 -3.339 14.630 1.00 64.81 177 GLY A N 1
ATOM 1404 C CA . GLY A 1 177 ? -25.124 -3.714 16.030 1.00 64.81 177 GLY A CA 1
ATOM 1405 C C . GLY A 1 177 ? -25.290 -2.500 16.956 1.00 64.81 177 GLY A C 1
ATOM 1406 O O . GLY A 1 177 ? -24.981 -1.379 16.558 1.00 64.81 177 GLY A O 1
ATOM 1407 N N . ILE A 1 178 ? -25.794 -2.725 18.174 1.00 55.62 178 ILE A N 1
ATOM 1408 C CA . ILE A 1 178 ? -25.856 -1.738 19.266 1.00 55.62 178 ILE A CA 1
ATOM 1409 C C . ILE A 1 178 ? -25.018 -2.323 20.401 1.00 55.62 178 ILE A C 1
ATOM 1411 O O . ILE A 1 178 ? -25.492 -3.222 21.086 1.00 55.62 178 ILE A O 1
ATOM 1415 N N . GLU A 1 179 ? -23.791 -1.846 20.588 1.00 53.28 179 GLU A N 1
ATOM 1416 C CA . GLU A 1 179 ? -22.933 -2.296 21.691 1.00 53.28 179 GLU A CA 1
ATOM 1417 C C . GLU A 1 179 ? -22.521 -1.098 22.566 1.00 53.28 179 GLU A C 1
ATOM 1419 O O . GLU A 1 179 ? -22.268 -0.016 22.020 1.00 53.28 179 GLU A O 1
ATOM 1424 N N . PRO A 1 180 ? -22.473 -1.236 23.907 1.00 52.06 180 PRO A N 1
ATOM 1425 C CA . PRO A 1 180 ? -22.056 -0.163 24.808 1.00 52.06 180 PRO A CA 1
ATOM 1426 C C . PRO A 1 180 ? -20.609 0.268 24.549 1.00 52.06 180 PRO A C 1
ATOM 1428 O O . PRO A 1 180 ? -19.743 -0.561 24.284 1.00 52.06 180 PRO A O 1
ATOM 1431 N N . VAL A 1 181 ? -20.324 1.566 24.702 1.00 50.94 181 VAL A N 1
ATOM 1432 C CA . VAL A 1 181 ? -19.013 2.157 24.356 1.00 50.94 181 VAL A CA 1
ATOM 1433 C C . VAL A 1 181 ? -17.874 1.778 25.322 1.00 50.94 181 VAL A C 1
ATOM 1435 O O . VAL A 1 181 ? -16.727 2.186 25.164 1.00 50.94 181 VAL A O 1
ATOM 1438 N N . SER A 1 182 ? -18.186 1.000 26.355 1.00 45.62 182 SER A N 1
ATOM 1439 C CA . SER A 1 182 ? -17.369 0.827 27.557 1.00 45.62 182 SER A CA 1
ATOM 1440 C C . SER A 1 182 ? -16.201 -0.155 27.440 1.00 45.62 182 SER A C 1
ATOM 1442 O O . SER A 1 182 ? -15.426 -0.246 28.386 1.00 45.62 182 SER A O 1
ATOM 1444 N N . SER A 1 183 ? -16.048 -0.882 26.331 1.00 50.59 183 SER A N 1
ATOM 1445 C CA . SER A 1 183 ? -15.133 -2.034 26.275 1.00 50.59 183 SER A CA 1
ATOM 1446 C C . SER A 1 183 ? -14.244 -2.089 25.031 1.00 50.59 183 SER A C 1
ATOM 1448 O O . SER A 1 183 ? -13.754 -3.152 24.685 1.00 50.59 183 SER A O 1
ATOM 1450 N N . TYR A 1 184 ? -13.956 -0.967 24.368 1.00 58.62 184 TYR A N 1
ATOM 1451 C CA . TYR A 1 184 ? -13.120 -0.975 23.159 1.00 58.62 184 TYR A CA 1
ATOM 1452 C C . TYR A 1 184 ? -11.629 -0.781 23.436 1.00 58.62 184 TYR A C 1
ATOM 1454 O O . TYR A 1 184 ? -11.221 0.138 24.145 1.00 58.62 184 TYR A O 1
ATOM 1462 N N . LEU A 1 185 ? -10.799 -1.574 22.763 1.00 56.16 185 LEU A N 1
ATOM 1463 C CA . LEU A 1 185 ? -9.349 -1.404 22.736 1.00 56.16 185 LEU A CA 1
ATOM 1464 C C . LEU A 1 185 ? -8.879 -1.229 21.300 1.00 56.16 185 LEU A C 1
ATOM 1466 O O . LEU A 1 185 ? -9.030 -2.161 20.529 1.00 56.16 185 LEU A O 1
ATOM 1470 N N . ALA A 1 186 ? -8.289 -0.083 20.953 1.00 56.69 186 ALA A N 1
ATOM 1471 C CA . ALA A 1 186 ? -7.532 0.084 19.713 1.00 56.69 186 ALA A CA 1
ATOM 1472 C C . ALA A 1 186 ? -6.065 -0.280 19.973 1.00 56.69 186 ALA A C 1
ATOM 1474 O O . ALA A 1 186 ? -5.453 0.239 20.906 1.00 56.69 186 ALA A O 1
ATOM 1475 N N . SER A 1 187 ? -5.474 -1.152 19.161 1.00 57.47 187 SER A N 1
ATOM 1476 C CA . SER A 1 187 ? -4.051 -1.514 19.272 1.00 57.47 187 SER A CA 1
ATOM 1477 C C . SER A 1 187 ? -3.350 -1.434 17.925 1.00 57.47 187 SER A C 1
ATOM 1479 O O . SER A 1 187 ? -3.936 -1.814 16.923 1.00 57.47 187 SER A O 1
ATOM 1481 N N . GLY A 1 188 ? -2.114 -0.933 17.906 1.00 54.62 188 GLY A N 1
ATOM 1482 C CA . GLY A 1 188 ? -1.221 -0.946 16.749 1.00 54.62 188 GLY A CA 1
ATOM 1483 C C . GLY A 1 188 ? -0.061 -1.910 16.991 1.00 54.62 188 GLY A C 1
ATOM 1484 O O . GLY A 1 188 ? 0.696 -1.746 17.951 1.00 54.62 188 GLY A O 1
ATOM 1485 N N . LEU A 1 189 ? 0.079 -2.919 16.131 1.00 47.50 189 LEU A N 1
ATOM 1486 C CA . LEU A 1 189 ? 1.135 -3.938 16.193 1.00 47.50 189 LEU A CA 1
ATOM 1487 C C . LEU A 1 189 ? 2.029 -3.877 14.943 1.00 47.50 189 LEU A C 1
ATOM 1489 O O . LEU A 1 189 ? 1.595 -3.390 13.903 1.00 47.50 189 LEU A O 1
ATOM 1493 N N . THR A 1 190 ? 3.277 -4.351 15.061 1.00 43.19 190 THR A N 1
ATOM 1494 C CA . THR A 1 190 ? 4.327 -4.272 14.019 1.00 43.19 190 THR A CA 1
ATOM 1495 C C . THR A 1 190 ? 4.545 -5.553 13.211 1.00 43.19 190 THR A C 1
ATOM 1497 O O . THR A 1 190 ? 5.375 -5.564 12.301 1.00 43.19 190 THR A O 1
ATOM 1500 N N . THR A 1 191 ? 3.857 -6.652 13.518 1.00 31.88 191 THR A N 1
ATOM 1501 C CA . THR A 1 191 ? 4.141 -7.960 12.908 1.00 31.88 191 THR A CA 1
ATOM 1502 C C . THR A 1 191 ? 3.196 -8.268 11.754 1.00 31.88 191 THR A C 1
ATOM 1504 O O . THR A 1 191 ? 2.082 -8.720 11.986 1.00 31.88 191 THR A O 1
ATOM 1507 N N . GLU A 1 192 ? 3.668 -8.018 10.524 1.00 31.23 192 GLU A N 1
ATOM 1508 C CA . GLU A 1 192 ? 3.193 -8.502 9.200 1.00 31.23 192 GLU A CA 1
ATOM 1509 C C . GLU A 1 192 ? 1.718 -8.250 8.807 1.00 31.23 192 GLU A C 1
ATOM 1511 O O . GLU A 1 192 ? 1.354 -8.318 7.634 1.00 31.23 192 GLU A O 1
ATOM 1516 N N . ALA A 1 193 ? 0.909 -7.811 9.760 1.00 31.12 193 ALA A N 1
ATOM 1517 C CA . ALA A 1 193 ? -0.454 -7.340 9.682 1.00 31.12 193 ALA A CA 1
ATOM 1518 C C . ALA A 1 193 ? -0.559 -6.174 10.671 1.00 31.12 193 ALA A C 1
ATOM 1520 O O . ALA A 1 193 ? -1.010 -6.323 11.805 1.00 31.12 193 ALA A O 1
ATOM 1521 N N . ASN A 1 194 ? -0.070 -5.008 10.252 1.00 37.25 194 ASN A N 1
ATOM 1522 C CA . ASN A 1 194 ? -0.170 -3.781 11.036 1.00 37.25 194 ASN A CA 1
ATOM 1523 C C . ASN A 1 194 ? -1.632 -3.329 11.040 1.00 37.25 194 ASN A C 1
ATOM 1525 O O . ASN A 1 194 ? -2.021 -2.532 10.192 1.00 37.25 194 ASN A O 1
ATOM 1529 N N . GLY A 1 195 ? -2.436 -3.932 11.914 1.00 33.75 195 GLY A N 1
ATOM 1530 C CA . GLY A 1 195 ? -3.869 -3.718 12.055 1.00 33.75 195 GLY A CA 1
ATOM 1531 C C . GLY A 1 195 ? -4.191 -2.911 13.300 1.00 33.75 195 GLY A C 1
ATOM 1532 O O . GLY A 1 195 ? -3.654 -3.198 14.366 1.00 33.75 195 GLY A O 1
ATOM 1533 N N . VAL A 1 196 ? -5.107 -1.948 13.179 1.00 40.97 196 VAL A N 1
ATOM 1534 C CA . VAL A 1 196 ? -5.865 -1.452 14.333 1.00 40.97 196 VAL A CA 1
ATOM 1535 C C . VAL A 1 196 ? -6.828 -2.557 14.742 1.00 40.97 196 VAL A C 1
ATOM 1537 O O . VAL A 1 196 ? -7.859 -2.684 14.099 1.00 40.97 196 VAL A O 1
ATOM 1540 N N . GLN A 1 197 ? -6.503 -3.374 15.747 1.00 41.38 197 GLN A N 1
ATOM 1541 C CA . GLN A 1 197 ? -7.475 -4.333 16.288 1.00 41.38 197 GLN A CA 1
ATOM 1542 C C . GLN A 1 197 ? -8.356 -3.619 17.301 1.00 41.38 197 GLN A C 1
ATOM 1544 O O . GLN A 1 197 ? -7.823 -3.093 18.277 1.00 41.38 197 GLN A O 1
ATOM 1549 N N . LEU A 1 198 ? -9.671 -3.637 17.065 1.00 40.22 198 LEU A N 1
ATOM 1550 C CA . LEU A 1 198 ? -10.692 -3.303 18.055 1.00 40.22 198 LEU A CA 1
ATOM 1551 C C . LEU A 1 198 ? -11.077 -4.585 18.800 1.00 40.22 198 LEU A C 1
ATOM 1553 O O . LEU A 1 198 ? -11.631 -5.499 18.195 1.00 40.22 198 LEU A O 1
ATOM 1557 N N . LYS A 1 199 ? -10.729 -4.693 20.085 1.00 31.86 199 LYS A N 1
ATOM 1558 C CA . LYS A 1 199 ? -11.166 -5.807 20.947 1.00 31.86 199 LYS A CA 1
ATOM 1559 C C . LYS A 1 199 ? -12.199 -5.308 21.946 1.00 31.86 199 LYS A C 1
ATOM 1561 O O . LYS A 1 199 ? -11.972 -4.265 22.553 1.00 31.86 199 LYS A O 1
ATOM 1566 N N . ASN A 1 200 ? -13.290 -6.061 22.084 1.00 29.31 200 ASN A N 1
ATOM 1567 C CA . ASN A 1 200 ? -14.238 -5.934 23.184 1.00 29.31 200 ASN A CA 1
ATOM 1568 C C . ASN A 1 200 ? -13.693 -6.760 24.361 1.00 29.31 200 ASN A C 1
ATOM 1570 O O . ASN A 1 200 ? -13.349 -7.927 24.141 1.00 29.31 200 ASN A O 1
ATOM 1574 N N . VAL A 1 201 ? -13.546 -6.164 25.548 1.00 28.89 201 VAL A N 1
ATOM 1575 C CA . VAL A 1 201 ? -13.282 -6.895 26.808 1.00 28.89 201 VAL A CA 1
ATOM 1576 C C . VAL A 1 201 ? -14.595 -7.157 27.524 1.00 28.89 201 VAL A C 1
ATOM 1578 O O . VAL A 1 201 ? -15.344 -6.174 27.710 1.00 28.89 201 VAL A O 1
#

InterPro domains:
  IPR007051 CHORD domain [PF04968] (47-108)
  IPR007051 CHORD domain [PS51401] (49-108)
  IPR008978 HSP20-like chaperone [G3DSA:2.60.40.790] (114-189)
  IPR008978 HSP20-like chaperone [SSF49764] (103-177)
  IPR039790 Cysteine and histidine-rich domain-containing protein 1 [PTHR46983] (1-181)

Secondary structure (DSSP, 8-state):
-PPPPTTSPPEEPPEEE-HHHHHHHHT---GGGS-SS-TTSSPPTTPBP-SBT---B--STHHHHS-EEEB-S-EEEETTEEEETTS--EES-HHHHHHPPPSEEE---SS---SSTTB---EEEEEEETTEEEEEEE-SS-EEEEEEEEEETTEEEEEEEETTTTEEEEEEEE-SS---GGGEEEEE--SSS--EEEEE-

Solvent-accessible surface area (backbone atoms only — not comparable to full-atom values): 11920 Å² total; per-residue (Å²): 133,84,80,73,62,88,80,51,78,62,45,76,56,71,66,47,70,44,71,70,48,56,57,53,47,74,68,59,59,53,49,86,77,63,68,98,82,61,85,79,82,74,68,59,77,65,42,49,36,71,45,45,61,32,85,56,50,33,79,50,74,72,52,70,76,45,77,30,47,14,39,88,39,51,85,44,80,56,96,69,33,32,34,40,73,69,56,87,66,69,34,72,50,68,68,61,50,66,66,43,74,36,85,37,80,46,76,68,34,75,65,83,75,66,69,60,92,36,55,48,88,58,56,73,49,73,53,74,53,99,92,26,61,33,45,33,41,45,50,83,76,49,35,76,88,77,29,50,39,33,40,35,56,37,35,44,35,39,38,41,29,24,41,70,64,56,23,32,32,75,50,79,44,77,46,90,62,85,55,80,82,88,34,76,40,39,30,45,48,80,71,99,56,30,23,49,40,35,44,56,111

Organism: Diaphorina citri (NCBI:txid121845)

Foldseek 3Di:
DDDDDPPPFWDWADAAEDPVRVVLLVVAAAPVPPPPDDVQPDQDFQQAFPAALFGDGDHHSVLQPDKTAHAPFDWDQDPLWIEGPRDDDIDNDPVCNSNDIHPDIDGTDSDPLPPDQAEDDWDWDWDDDDQWIWIWTADPQWDSVPWIWIDDQFWIWTWTHHRNNRHIHIDIDTHPDGDDPPAWHFYADDPPRRTRTTTGD

Radius of gyration: 22.12 Å; Cα contacts (8 Å, |Δi|>4): 385; chains: 1; bounding box: 57×43×55 Å

Sequence (201 aa):
MERPSKDTPMVELKPTISQNLLEQVKNLKPLSHLDRGDLSSSIPLGTKCKNNACKQSYEGPESLSTICVHHAGVPVFHEGLKFWSCCTKKTTEFSAFLEQEGCTHGQHVWFKKTAEKGQVKCRLDWFQTGSTVVVSIFGKKYDPLRSKVLLSPVRLKVDLYFPEEDGNYQQDIELRGIEPVSSYLASGLTTEANGVQLKNV

Mean predicted aligned error: 13.96 Å

pLDDT: mean 78.01, std 17.77, range [28.89, 97.56]